Protein AF-A0A3B0P999-F1 (afdb_monomer_lite)

pLDDT: mean 71.06, std 20.11, range [30.75, 95.38]

Radius of gyration: 21.72 Å; chains: 1; bounding box: 50×43×56 Å

Secondary structure (DSSP, 8-state):
-HHHHHHH-TT----EEEEEEEE-SS--HHHHHHHHHHHHHHHHS-TTEEEEEEEE-SHHHHIIIIIIS--SS--------HHHHHHHHHHHHH-GGGTHHHHHHHHHHTHHHHTTTSHHHHHHHHHHHHTT--TT-HHHHHHHHHS-HHHHHHHHHHHHHHH-SS--------BTTB---------PPP---

Sequence (193 aa):
MIDKFYANNQQIEQEFFLNLPILINLENQFTDEKISLVKKILNSIHQKFRVEITQINDYEKYIEFFSANKSIYKDTNFFLFEGVTSEYLFKQITNKDLNLEKLITFLAKNSDTYHNVYTELINLNKFISTNNFRFSNKEIRNYLKNLKTENQLNMINEINNLISYSINFKNQINIDNFAKVVFQKHLIKPIGW

Foldseek 3Di:
DVVVVCVVVVVCPAQAEDEAEDEDQDDDPVVVVVQVVVQVVQCVPDVSYHYHYHYDDDDVVCCVAPPPDPHPPDDDDDDDDLVCLLVVLLCLLPDPVQVNVVVLVVCLVVVVVCCVQQVLSNVLVVVCVVVVHDSNDPVSSVVSSPDDPVSSVSNVVSSCLARDPDDDLPPFPDDPPDTDRDDDDDRDDDDDD

Structure (mmCIF, N/CA/C/O backbone):
data_AF-A0A3B0P999-F1
#
_entry.id   AF-A0A3B0P999-F1
#
loop_
_atom_site.group_PDB
_atom_site.id
_atom_site.type_symbol
_atom_site.label_atom_id
_atom_site.label_alt_id
_atom_site.label_comp_id
_atom_site.label_asym_id
_atom_site.label_entity_id
_atom_site.label_seq_id
_atom_site.pdbx_PDB_ins_code
_atom_site.Cartn_x
_atom_site.Cartn_y
_atom_site.Cartn_z
_atom_site.occupancy
_atom_site.B_iso_or_equiv
_atom_site.auth_seq_id
_atom_site.auth_comp_id
_atom_site.auth_asym_id
_atom_site.auth_atom_id
_atom_site.pdbx_PDB_model_num
ATOM 1 N N . MET A 1 1 ? -11.656 -8.399 32.290 1.00 66.38 1 MET A N 1
ATOM 2 C CA . MET A 1 1 ? -13.043 -8.317 31.782 1.00 66.38 1 MET A CA 1
ATOM 3 C C . MET A 1 1 ? -13.545 -6.907 32.001 1.00 66.38 1 MET A C 1
ATOM 5 O O . MET A 1 1 ? -13.278 -6.357 33.064 1.00 66.38 1 MET A O 1
ATOM 9 N N . ILE A 1 2 ? -14.224 -6.347 31.003 1.00 67.62 2 ILE A N 1
ATOM 10 C CA . ILE A 1 2 ? -14.784 -4.988 31.013 1.00 67.62 2 ILE A CA 1
ATOM 11 C C . ILE A 1 2 ? -15.684 -4.752 32.240 1.00 67.62 2 ILE A C 1
ATOM 13 O O . ILE A 1 2 ? -15.555 -3.723 32.896 1.00 67.62 2 ILE A O 1
ATOM 17 N N . ASP A 1 3 ? -16.471 -5.751 32.644 1.00 74.56 3 ASP A N 1
ATOM 18 C CA . ASP A 1 3 ? -17.348 -5.644 33.819 1.00 74.56 3 ASP A CA 1
ATOM 19 C C . ASP A 1 3 ? -16.564 -5.422 35.115 1.00 74.56 3 ASP A C 1
ATOM 21 O O . ASP A 1 3 ? -16.955 -4.615 35.949 1.00 74.56 3 ASP A O 1
ATOM 25 N N . LYS A 1 4 ? -15.400 -6.073 35.265 1.00 76.94 4 LYS A N 1
ATOM 26 C CA . LYS A 1 4 ? -14.511 -5.863 36.421 1.00 76.94 4 LYS A CA 1
ATOM 27 C C . LYS A 1 4 ? -13.901 -4.461 36.424 1.00 76.94 4 LYS A C 1
ATOM 29 O O . LYS A 1 4 ? -13.700 -3.892 37.490 1.00 76.94 4 LYS A O 1
ATOM 34 N N . PHE A 1 5 ? -13.605 -3.906 35.248 1.00 76.62 5 PHE A N 1
ATOM 35 C CA . PHE A 1 5 ? -13.101 -2.538 35.135 1.00 76.62 5 PHE A CA 1
ATOM 36 C C . PHE A 1 5 ? -14.158 -1.528 35.598 1.00 76.62 5 PHE A C 1
ATOM 38 O O . PHE A 1 5 ? -13.853 -0.695 36.445 1.00 76.62 5 PHE A O 1
ATOM 45 N N . TYR A 1 6 ? -15.404 -1.644 35.127 1.00 71.81 6 TYR A N 1
ATOM 46 C CA . TYR A 1 6 ? -16.487 -0.754 35.561 1.00 71.81 6 TYR A CA 1
ATOM 47 C C . TYR A 1 6 ? -16.924 -0.998 37.009 1.00 71.81 6 TYR A C 1
ATOM 49 O O . TYR A 1 6 ? -17.222 -0.040 37.716 1.00 71.81 6 TYR A O 1
ATOM 57 N N . ALA A 1 7 ? -16.910 -2.246 37.484 1.00 74.94 7 ALA A N 1
ATOM 58 C CA . ALA A 1 7 ? -17.206 -2.568 38.880 1.00 74.94 7 ALA A CA 1
ATOM 59 C C . ALA A 1 7 ? -16.201 -1.927 39.851 1.00 74.94 7 ALA A C 1
ATOM 61 O O . ALA A 1 7 ? -16.593 -1.494 40.931 1.00 74.94 7 ALA A O 1
ATOM 62 N N . ASN A 1 8 ? -14.930 -1.819 39.450 1.00 76.81 8 ASN A N 1
ATOM 63 C CA . ASN A 1 8 ? -13.876 -1.180 40.243 1.00 76.81 8 ASN A CA 1
ATOM 64 C C . ASN A 1 8 ? -13.829 0.350 40.084 1.00 76.81 8 ASN A C 1
ATOM 66 O O . ASN A 1 8 ? -13.146 1.016 40.855 1.00 76.81 8 ASN A O 1
ATOM 70 N N . ASN A 1 9 ? -14.537 0.910 39.099 1.00 73.31 9 ASN A N 1
ATOM 71 C CA . ASN A 1 9 ? -14.540 2.339 38.780 1.00 73.31 9 ASN A CA 1
ATOM 72 C C . ASN A 1 9 ? -15.980 2.870 38.699 1.00 73.31 9 ASN A C 1
ATOM 74 O O . ASN A 1 9 ? -16.391 3.439 37.689 1.00 73.31 9 ASN A O 1
ATOM 78 N N . GLN A 1 10 ? -16.753 2.681 39.774 1.00 64.56 10 GLN A N 1
ATOM 79 C CA . GLN A 1 10 ? -18.185 3.019 39.836 1.00 64.56 10 GLN A CA 1
ATOM 80 C C . GLN A 1 10 ? -18.498 4.505 39.578 1.00 64.56 10 GLN A C 1
ATOM 82 O O . GLN A 1 10 ? -19.621 4.828 39.212 1.00 64.56 10 GLN A O 1
ATOM 87 N N . GLN A 1 11 ? -17.513 5.398 39.724 1.00 64.12 11 GLN A N 1
ATOM 88 C CA . GLN A 1 11 ? -17.643 6.831 39.432 1.00 64.12 11 GLN A CA 1
ATOM 89 C C . GLN A 1 11 ? -17.591 7.161 37.928 1.00 64.12 11 GLN A C 1
ATOM 91 O O . GLN A 1 11 ? -17.915 8.278 37.532 1.00 64.12 11 GLN A O 1
ATOM 96 N N . ILE A 1 12 ? -17.190 6.212 37.074 1.00 63.72 12 ILE A N 1
ATOM 97 C CA . ILE A 1 12 ? -17.183 6.389 35.619 1.00 63.72 12 ILE A CA 1
ATOM 98 C C . ILE A 1 12 ? -18.572 6.013 35.087 1.00 63.72 12 ILE A C 1
ATOM 100 O O . ILE A 1 12 ? -18.851 4.875 34.694 1.00 63.72 12 ILE A O 1
ATOM 104 N N . GLU 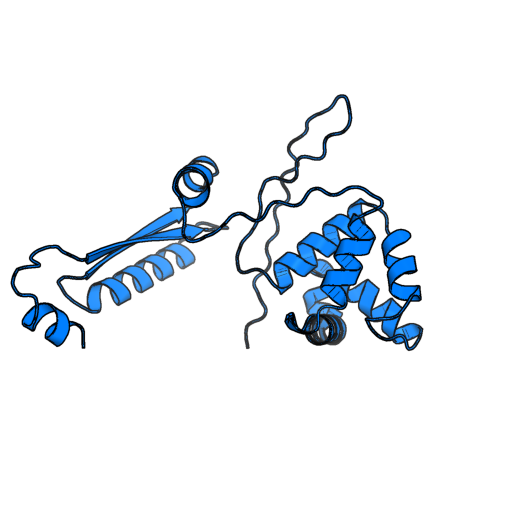A 1 13 ? -19.470 6.998 35.095 1.00 59.44 13 GLU A N 1
ATOM 105 C CA . GLU A 1 13 ? -20.763 6.924 34.401 1.00 59.44 13 GLU A CA 1
ATOM 106 C C . GLU A 1 13 ? -20.618 7.066 32.882 1.00 59.44 13 GLU A C 1
ATOM 108 O O . GLU A 1 13 ? -21.518 6.679 32.142 1.00 59.44 13 GLU A O 1
ATOM 113 N N . GLN A 1 14 ? -19.480 7.587 32.414 1.00 61.41 14 GLN A N 1
ATOM 114 C CA . GLN A 1 14 ? -19.255 7.885 31.006 1.00 61.41 14 GLN A CA 1
ATOM 115 C C . GLN A 1 14 ? -19.260 6.617 30.148 1.00 61.41 14 GLN A C 1
ATOM 117 O O . GLN A 1 14 ? -18.500 5.671 30.373 1.00 61.41 14 GLN A O 1
ATOM 122 N N . GLU A 1 15 ? -20.118 6.635 29.133 1.00 68.62 15 GLU A N 1
ATOM 123 C CA . GLU A 1 15 ? -20.082 5.689 28.029 1.00 68.62 15 GLU A CA 1
ATOM 124 C C . GLU A 1 15 ? -18.755 5.844 27.282 1.00 68.62 15 GLU A C 1
ATOM 126 O O . GLU A 1 15 ? -18.346 6.952 26.922 1.00 68.62 15 GLU A O 1
ATOM 131 N N . PHE A 1 16 ? -18.071 4.728 27.030 1.00 73.81 16 PHE A N 1
ATOM 132 C CA . PHE A 1 16 ? -16.893 4.743 26.176 1.00 73.81 16 PHE A CA 1
ATOM 133 C C . PHE A 1 16 ? -17.352 4.882 24.731 1.00 73.81 16 PHE A C 1
ATOM 135 O O . PHE A 1 16 ? -17.835 3.922 24.126 1.00 73.81 16 PHE A O 1
ATOM 142 N N . PHE A 1 17 ? -17.196 6.092 24.201 1.00 80.38 17 PHE A N 1
ATOM 143 C CA . PHE A 1 17 ? -17.474 6.408 22.813 1.00 80.38 17 PHE A CA 1
ATOM 144 C C . PHE A 1 17 ? -16.216 6.258 21.959 1.00 80.38 17 PHE A C 1
ATOM 146 O O . PHE A 1 17 ? -15.185 6.877 22.228 1.00 80.38 17 PHE A O 1
ATOM 153 N N . LEU A 1 18 ? -16.324 5.462 20.902 1.00 80.69 18 LEU A N 1
ATOM 154 C CA . LEU A 1 18 ? -15.289 5.305 19.893 1.00 80.69 18 LEU A CA 1
ATOM 155 C C . LEU A 1 18 ? -15.895 5.568 18.519 1.00 80.69 18 LEU A C 1
ATOM 157 O O . LEU A 1 18 ? -16.808 4.860 18.098 1.00 80.69 18 LEU A O 1
ATOM 161 N N . ASN A 1 19 ? -15.357 6.553 17.805 1.00 80.50 19 ASN A N 1
ATOM 162 C CA . ASN A 1 19 ? -15.647 6.723 16.389 1.00 80.50 19 ASN A CA 1
ATOM 163 C C . ASN A 1 19 ? -14.504 6.134 15.558 1.00 80.50 19 ASN A C 1
ATOM 165 O O . ASN A 1 19 ? -13.361 6.574 15.676 1.00 80.50 19 ASN A O 1
ATOM 169 N N . LEU A 1 20 ? -14.817 5.134 14.739 1.00 80.06 20 LEU A N 1
ATOM 170 C CA . LEU A 1 20 ? -13.874 4.470 13.849 1.00 80.06 20 LEU A CA 1
ATOM 171 C C . LEU A 1 20 ? -14.032 5.024 12.427 1.00 80.06 20 LEU A C 1
ATOM 173 O O . LEU A 1 20 ? -15.003 4.674 11.752 1.00 80.06 20 LEU A O 1
ATOM 177 N N . PRO A 1 21 ? -13.098 5.857 11.937 1.00 78.75 21 PRO A N 1
ATOM 178 C CA . PRO A 1 21 ? -13.093 6.240 10.535 1.00 78.75 21 PRO A CA 1
ATOM 179 C C . PRO A 1 21 ? -12.667 5.042 9.679 1.00 78.75 21 PRO A C 1
ATOM 181 O O . PRO A 1 21 ? -11.587 4.480 9.870 1.00 78.75 21 PRO A O 1
ATOM 184 N N . ILE A 1 22 ? -13.506 4.649 8.722 1.00 76.69 22 ILE A N 1
ATOM 185 C CA . ILE A 1 22 ? -13.193 3.616 7.731 1.00 76.69 22 ILE A CA 1
ATOM 186 C C . ILE A 1 22 ? -13.192 4.260 6.354 1.00 76.69 22 ILE A C 1
ATOM 188 O O . ILE A 1 22 ? -14.209 4.779 5.898 1.00 76.69 22 ILE A O 1
ATOM 192 N N . LEU A 1 23 ? -12.047 4.193 5.678 1.00 73.31 23 LEU A N 1
ATOM 193 C CA . LEU A 1 23 ? -11.937 4.593 4.282 1.00 73.31 23 LEU A CA 1
ATOM 194 C C . LEU A 1 23 ? -12.671 3.582 3.398 1.00 73.31 23 LEU A C 1
ATOM 196 O O . LEU A 1 23 ? -12.376 2.385 3.438 1.00 73.31 23 LEU A O 1
ATOM 200 N N . ILE A 1 24 ? -13.611 4.065 2.589 1.00 68.62 24 ILE A N 1
ATOM 201 C CA . ILE A 1 24 ? -14.381 3.229 1.670 1.00 68.62 24 ILE A CA 1
ATOM 202 C C . ILE A 1 24 ? -14.101 3.664 0.244 1.00 68.62 24 ILE A C 1
ATOM 204 O O . ILE A 1 24 ? -14.410 4.776 -0.166 1.00 68.62 24 ILE A O 1
ATOM 208 N N . ASN A 1 25 ? -13.544 2.737 -0.531 1.00 53.44 25 ASN A N 1
ATOM 209 C CA . ASN A 1 25 ? -13.154 2.996 -1.915 1.00 53.44 25 ASN A CA 1
ATOM 210 C C . ASN A 1 25 ? -14.329 2.882 -2.902 1.00 53.44 25 ASN A C 1
ATOM 212 O O . ASN A 1 25 ? -14.284 3.467 -3.982 1.00 53.44 25 ASN A O 1
ATOM 216 N N . LEU A 1 26 ? -15.349 2.089 -2.557 1.00 63.78 26 LEU A N 1
ATOM 217 C CA . LEU A 1 26 ? -16.557 1.844 -3.346 1.00 63.78 26 LEU A CA 1
ATOM 218 C C . LEU A 1 26 ? -17.722 1.622 -2.383 1.00 63.78 26 LEU A C 1
ATOM 220 O O . LEU A 1 26 ? -17.859 0.541 -1.800 1.00 63.78 26 LEU A O 1
ATOM 224 N N . GLU A 1 27 ? -18.538 2.655 -2.227 1.00 69.88 27 GLU A N 1
ATOM 225 C CA . GLU A 1 27 ? -19.801 2.567 -1.507 1.00 69.88 27 GLU A CA 1
ATOM 226 C C . GLU A 1 27 ? -20.755 1.697 -2.327 1.00 69.88 27 GLU A C 1
ATOM 228 O O . GLU A 1 27 ? -21.011 1.940 -3.508 1.00 69.88 27 GLU A O 1
ATOM 233 N N . ASN A 1 28 ? -21.177 0.591 -1.730 1.00 81.06 28 ASN A N 1
ATOM 234 C CA . ASN A 1 28 ? -22.156 -0.311 -2.303 1.00 81.06 28 ASN A CA 1
ATOM 235 C C . ASN A 1 28 ? -22.855 -1.044 -1.163 1.00 81.06 28 ASN A C 1
ATOM 237 O O . ASN A 1 28 ? -22.283 -1.228 -0.086 1.00 81.06 28 ASN A O 1
ATOM 241 N N . GLN A 1 29 ? -24.055 -1.539 -1.456 1.00 82.94 29 GLN A N 1
ATOM 242 C CA . GLN A 1 29 ? -24.928 -2.165 -0.469 1.00 82.94 29 GLN A CA 1
ATOM 243 C C . GLN A 1 29 ? -24.235 -3.278 0.335 1.00 82.94 29 GLN A C 1
ATOM 245 O O . GLN A 1 29 ? -24.423 -3.382 1.543 1.00 82.94 29 GLN A O 1
ATOM 250 N N . PHE A 1 30 ? -23.377 -4.081 -0.298 1.00 82.19 30 PHE A N 1
ATOM 251 C CA . PHE A 1 30 ? -22.663 -5.157 0.388 1.00 82.19 30 PHE A CA 1
ATOM 252 C C . PHE A 1 30 ? -21.608 -4.636 1.378 1.00 82.19 30 PHE A C 1
ATOM 254 O O . PHE A 1 30 ? -21.418 -5.206 2.456 1.00 82.19 30 PHE A O 1
ATOM 261 N N . THR A 1 31 ? -20.910 -3.552 1.034 1.00 78.25 31 THR A N 1
ATOM 262 C CA . THR A 1 31 ? -19.993 -2.863 1.951 1.00 78.25 31 THR A CA 1
ATOM 263 C C . THR A 1 31 ? -20.760 -2.264 3.134 1.00 78.25 31 THR A C 1
ATOM 265 O O . THR A 1 31 ? -20.332 -2.429 4.278 1.00 78.25 31 THR A O 1
ATOM 268 N N . ASP A 1 32 ? -21.919 -1.652 2.886 1.00 85.00 32 ASP A N 1
ATOM 269 C CA . ASP A 1 32 ? -22.746 -1.023 3.924 1.00 85.00 32 ASP A CA 1
ATOM 270 C C . ASP A 1 32 ? -23.353 -2.041 4.892 1.00 85.00 32 ASP A C 1
ATOM 272 O O . ASP A 1 32 ? -23.365 -1.830 6.110 1.00 85.00 32 ASP A O 1
ATOM 276 N N . GLU A 1 33 ? -23.790 -3.189 4.372 1.00 88.25 33 GLU A N 1
ATOM 277 C CA . GLU A 1 33 ? -24.274 -4.315 5.170 1.00 88.25 33 GLU A CA 1
ATOM 278 C C . GLU A 1 33 ? -23.173 -4.854 6.088 1.00 88.25 33 GLU A C 1
ATOM 280 O O . GLU A 1 33 ? -23.411 -5.100 7.275 1.00 88.25 33 GLU A O 1
ATOM 285 N N . LYS A 1 34 ? -21.939 -4.970 5.581 1.00 86.31 34 LYS A N 1
ATOM 286 C CA . LYS A 1 34 ? -20.786 -5.394 6.386 1.00 86.31 34 LYS A CA 1
ATOM 287 C C . LYS A 1 34 ? -20.429 -4.388 7.464 1.00 86.31 34 LYS A C 1
ATOM 289 O O . LYS A 1 34 ? -20.206 -4.786 8.603 1.00 86.31 34 LYS A O 1
ATOM 294 N N . ILE A 1 35 ? -20.387 -3.102 7.133 1.00 88.06 35 ILE A N 1
ATOM 295 C CA . ILE A 1 35 ? -20.099 -2.047 8.108 1.00 88.06 35 ILE A CA 1
ATOM 296 C C . ILE A 1 35 ? -21.177 -2.014 9.188 1.00 88.06 35 ILE A C 1
ATOM 298 O O . ILE A 1 35 ? -20.860 -1.960 10.375 1.00 88.06 35 ILE A O 1
ATOM 302 N N . SER A 1 36 ? -22.444 -2.145 8.797 1.00 90.56 36 SER A N 1
ATOM 303 C CA . SER A 1 36 ? -23.563 -2.263 9.732 1.00 90.56 36 SER A CA 1
ATOM 304 C C . SER A 1 36 ? -23.430 -3.482 10.639 1.00 90.56 36 SER A C 1
ATOM 306 O O . SER A 1 36 ? -23.673 -3.381 11.841 1.00 90.56 36 SER A O 1
ATOM 308 N N . LEU A 1 37 ? -23.019 -4.630 10.095 1.00 91.69 37 LEU A N 1
ATOM 309 C CA . LEU A 1 37 ? -22.788 -5.840 10.877 1.00 91.69 37 LEU A CA 1
ATOM 310 C C . LEU A 1 37 ? -21.639 -5.657 11.875 1.00 91.69 37 LEU A C 1
ATOM 312 O O . LEU A 1 37 ? -21.803 -5.979 13.048 1.00 91.69 37 LEU A O 1
ATOM 316 N N . VAL A 1 38 ? -20.508 -5.093 11.444 1.00 87.94 38 VAL A N 1
ATOM 317 C CA . VAL A 1 38 ? -19.367 -4.792 12.322 1.00 87.94 38 VAL A CA 1
ATOM 318 C C . VAL A 1 38 ? -19.786 -3.824 13.426 1.00 87.94 38 VAL A C 1
ATOM 320 O O . VAL A 1 38 ? -19.528 -4.094 14.598 1.00 87.94 38 VAL A O 1
ATOM 323 N N . LYS A 1 39 ? -20.505 -2.746 13.087 1.00 91.06 39 LYS A N 1
ATOM 324 C CA . LYS A 1 39 ? -21.046 -1.799 14.068 1.00 91.06 39 LYS A CA 1
ATOM 325 C C . LYS A 1 39 ? -21.944 -2.508 15.085 1.00 91.06 39 LYS A C 1
ATOM 327 O O . LYS A 1 39 ? -21.794 -2.277 16.283 1.00 91.06 39 LYS A O 1
ATOM 332 N N . LYS A 1 40 ? -22.848 -3.389 14.641 1.00 91.62 40 LYS A N 1
ATOM 333 C CA . LYS A 1 40 ? -23.720 -4.174 15.535 1.00 91.62 40 LYS A CA 1
ATOM 334 C C . LYS A 1 40 ? -22.920 -5.088 16.459 1.00 91.62 40 LYS A C 1
ATOM 336 O O . LYS A 1 40 ? -23.179 -5.094 17.657 1.00 91.62 40 LYS A O 1
ATOM 341 N N . ILE A 1 41 ? -21.939 -5.815 15.925 1.00 89.44 41 ILE A N 1
ATOM 342 C CA . ILE A 1 41 ? -21.081 -6.708 16.714 1.00 89.44 41 ILE A CA 1
ATOM 343 C C . ILE A 1 41 ? -20.338 -5.908 17.787 1.00 89.44 41 ILE A C 1
ATOM 345 O O . ILE A 1 41 ? -20.403 -6.264 18.960 1.00 89.44 41 ILE A O 1
ATOM 349 N N . LEU A 1 42 ? -19.695 -4.798 17.419 1.00 85.00 42 LEU A N 1
ATOM 350 C CA . LEU A 1 42 ? -18.926 -3.982 18.361 1.00 85.00 42 LEU A CA 1
ATOM 351 C C . LEU A 1 42 ? -19.801 -3.377 19.466 1.00 85.00 42 LEU A C 1
ATOM 353 O O . LEU A 1 42 ? -19.425 -3.436 20.634 1.00 85.00 42 LEU A O 1
ATOM 357 N N . ASN A 1 43 ? -20.990 -2.873 19.127 1.00 86.56 43 ASN A N 1
ATOM 358 C CA . ASN A 1 43 ? -21.934 -2.351 20.122 1.00 86.56 43 ASN A CA 1
ATOM 359 C C . ASN A 1 43 ? -22.580 -3.458 20.978 1.00 86.56 43 ASN A C 1
ATOM 361 O O . ASN A 1 43 ? -23.069 -3.180 22.067 1.00 86.56 43 ASN A O 1
ATOM 365 N N . SER A 1 44 ? -22.571 -4.718 20.528 1.00 88.38 44 SER A N 1
ATOM 366 C CA . SER A 1 44 ? -23.079 -5.846 21.324 1.00 88.38 44 SER A CA 1
ATOM 367 C C . SER A 1 44 ? -22.113 -6.318 22.416 1.00 88.38 44 SER A C 1
ATOM 369 O O . SER A 1 44 ? -22.523 -7.065 23.301 1.00 88.38 44 SER A O 1
ATOM 371 N N . ILE A 1 45 ? -20.846 -5.880 22.380 1.00 86.12 45 ILE A N 1
ATOM 372 C CA . ILE A 1 45 ? -19.814 -6.305 23.340 1.00 86.12 45 ILE A CA 1
ATOM 373 C C . ILE A 1 45 ? -20.185 -5.899 24.771 1.00 86.12 45 ILE A C 1
ATOM 375 O O . ILE A 1 45 ? -19.980 -6.683 25.695 1.00 86.12 45 ILE A O 1
ATOM 379 N N . HIS A 1 46 ? -20.692 -4.678 24.973 1.00 83.44 46 HIS A N 1
ATOM 380 C CA . HIS A 1 46 ? -21.071 -4.184 26.295 1.00 83.44 46 HIS A CA 1
ATOM 381 C C . HIS A 1 46 ? -21.968 -2.941 26.194 1.00 83.44 46 HIS A C 1
ATOM 383 O O . HIS A 1 46 ? -21.692 -2.047 25.404 1.00 83.44 46 HIS A O 1
ATOM 389 N N . GLN A 1 47 ? -22.978 -2.819 27.064 1.00 82.50 47 GLN A N 1
ATOM 390 C CA . GLN A 1 47 ? -23.965 -1.722 27.032 1.00 82.50 47 GLN A CA 1
ATOM 391 C C . GLN A 1 47 ? -23.373 -0.309 27.186 1.00 82.50 47 GLN A C 1
ATOM 393 O O . GLN A 1 47 ? -23.918 0.649 26.658 1.00 82.50 47 GLN A O 1
ATOM 398 N N . LYS A 1 48 ? -22.250 -0.175 27.904 1.00 78.31 48 LYS A N 1
ATOM 399 C CA . LYS A 1 48 ? -21.537 1.107 28.085 1.00 78.31 48 LYS A CA 1
ATOM 400 C C . LYS A 1 48 ? -20.522 1.411 26.976 1.00 78.31 48 LYS A C 1
ATOM 402 O O . LYS A 1 48 ? -19.758 2.364 27.103 1.00 78.31 48 LYS A O 1
ATOM 407 N N . PHE A 1 49 ? -20.428 0.564 25.952 1.00 80.62 49 PHE A N 1
ATOM 408 C CA . PHE A 1 49 ? -19.508 0.752 24.837 1.00 80.62 49 PHE A CA 1
ATOM 409 C C . PHE A 1 49 ? -20.294 1.151 23.597 1.00 80.62 49 PHE A C 1
ATOM 411 O O . PHE A 1 49 ? -21.090 0.370 23.080 1.00 80.62 49 PHE A O 1
ATOM 418 N N . ARG A 1 50 ? -20.059 2.374 23.126 1.00 86.06 50 ARG A N 1
ATOM 419 C CA . ARG A 1 50 ? -20.712 2.916 21.944 1.00 86.06 50 ARG A CA 1
ATOM 420 C C . ARG A 1 50 ? -19.689 3.089 20.838 1.00 86.06 50 ARG A C 1
ATOM 422 O O . ARG A 1 50 ? -18.793 3.925 20.932 1.00 86.06 50 ARG A O 1
ATOM 429 N N . VAL A 1 51 ? -19.861 2.323 19.770 1.00 85.25 51 VAL A N 1
ATOM 430 C CA . VAL A 1 51 ? -19.033 2.418 18.571 1.00 85.25 51 VAL A CA 1
ATOM 431 C C . VAL A 1 51 ? -19.832 3.001 17.423 1.00 85.25 51 VAL A C 1
ATOM 433 O O . VAL A 1 51 ? -20.850 2.449 16.996 1.00 85.25 51 VAL A O 1
ATOM 436 N N . GLU A 1 52 ? -19.323 4.098 16.887 1.00 88.38 52 GLU A N 1
ATOM 437 C CA . GLU A 1 52 ? -19.732 4.646 15.605 1.00 88.38 52 GLU A CA 1
ATOM 438 C C . GLU A 1 52 ? -18.676 4.323 14.552 1.00 88.38 52 GLU A C 1
ATOM 440 O O . GLU A 1 52 ? -17.491 4.181 14.855 1.00 88.38 52 GLU A O 1
ATOM 445 N N . ILE A 1 53 ? -19.126 4.152 13.312 1.00 86.38 53 ILE A N 1
ATOM 446 C CA . ILE A 1 53 ? -18.242 3.952 12.169 1.00 86.38 53 ILE A CA 1
ATOM 447 C C . ILE A 1 53 ? -18.544 5.065 11.180 1.00 86.38 53 ILE A C 1
ATOM 449 O O . ILE A 1 53 ? -19.615 5.075 10.569 1.00 86.38 53 ILE A O 1
ATOM 453 N N . THR A 1 54 ? -17.611 6.000 11.025 1.00 85.50 54 THR A N 1
ATOM 454 C CA . THR A 1 54 ? -17.708 7.035 9.998 1.00 85.50 54 THR A CA 1
ATOM 455 C C . THR A 1 54 ? -17.100 6.518 8.707 1.00 85.50 54 THR A C 1
ATOM 457 O O . THR A 1 54 ? -15.931 6.141 8.652 1.00 85.50 54 THR A O 1
ATOM 460 N N . GLN A 1 55 ? -17.902 6.530 7.649 1.00 83.88 55 GLN A N 1
ATOM 461 C CA . GLN A 1 55 ? -17.430 6.235 6.309 1.00 83.88 55 GLN A CA 1
ATOM 462 C C . GLN A 1 55 ? -16.707 7.455 5.732 1.00 83.88 55 GLN A C 1
ATOM 464 O O . GLN A 1 55 ? -17.289 8.536 5.611 1.00 83.88 55 GLN A O 1
ATOM 469 N N . ILE A 1 56 ? -15.443 7.273 5.368 1.00 79.31 56 ILE A N 1
ATOM 470 C CA . ILE A 1 56 ? -14.630 8.282 4.698 1.00 79.31 56 ILE A CA 1
ATOM 471 C C . ILE A 1 56 ? -14.658 7.946 3.208 1.00 79.31 56 ILE A C 1
ATOM 473 O O . ILE A 1 56 ? -13.945 7.055 2.748 1.00 79.31 56 ILE A O 1
ATOM 477 N N . ASN A 1 57 ? -15.555 8.604 2.481 1.00 76.62 57 ASN A N 1
ATOM 478 C CA . ASN A 1 57 ? -15.805 8.399 1.050 1.00 76.62 57 ASN A CA 1
ATOM 479 C C . ASN A 1 57 ? -15.511 9.655 0.210 1.00 76.62 57 ASN A C 1
ATOM 481 O O . ASN A 1 57 ? -15.627 9.622 -1.014 1.00 76.62 57 ASN A O 1
ATOM 485 N N . ASP A 1 58 ? -15.099 10.746 0.853 1.00 72.69 58 ASP A N 1
ATOM 486 C CA . ASP A 1 58 ? -14.772 12.009 0.208 1.00 72.69 58 ASP A CA 1
ATOM 487 C C . ASP A 1 58 ? -13.510 12.646 0.811 1.00 72.69 58 ASP A C 1
ATOM 489 O O . ASP A 1 58 ? -13.019 12.268 1.882 1.00 72.69 58 ASP A O 1
ATOM 493 N N . TYR A 1 59 ? -12.952 13.594 0.062 1.00 64.00 59 TYR A N 1
ATOM 494 C CA . TYR A 1 59 ? -11.697 14.258 0.400 1.00 64.00 59 TYR A CA 1
ATOM 495 C C . TYR A 1 59 ? -11.815 15.162 1.635 1.00 64.00 59 TYR A C 1
ATOM 497 O O . TYR A 1 59 ? -10.855 15.290 2.391 1.00 64.00 59 TYR A O 1
ATOM 505 N N . GLU A 1 60 ? -12.978 15.767 1.871 1.00 70.81 60 GLU A N 1
ATOM 506 C CA . GLU A 1 60 ? -13.181 16.674 3.003 1.00 70.81 60 GLU A CA 1
ATOM 507 C C . GLU A 1 60 ? -13.161 15.896 4.321 1.00 70.81 60 GLU A C 1
ATOM 509 O O . GLU A 1 60 ? -12.383 16.227 5.220 1.00 70.81 60 GLU A O 1
ATOM 514 N N . LYS A 1 61 ? -13.894 14.779 4.390 1.00 71.56 61 LYS A N 1
ATOM 515 C CA . LYS A 1 61 ? -13.852 13.848 5.525 1.00 71.56 61 LYS A CA 1
ATOM 516 C C . LYS A 1 61 ? -12.466 13.256 5.727 1.00 71.56 61 LYS A C 1
ATOM 518 O O . LYS A 1 61 ? -12.044 13.045 6.861 1.00 71.56 61 LYS A O 1
ATOM 523 N N . TYR A 1 62 ? -11.728 12.988 4.650 1.00 72.62 62 TYR A N 1
ATOM 524 C CA . TYR A 1 62 ? -10.351 12.516 4.777 1.00 72.62 62 TYR A CA 1
ATOM 525 C C . TYR A 1 62 ? -9.485 13.537 5.527 1.00 72.62 62 TYR A C 1
ATOM 527 O O . TYR A 1 62 ? -8.800 13.187 6.489 1.00 72.62 62 TYR A O 1
ATOM 535 N N . ILE A 1 63 ? -9.545 14.810 5.133 1.00 71.38 63 ILE A N 1
ATOM 536 C CA . ILE A 1 63 ? -8.786 15.877 5.794 1.00 71.38 63 ILE A CA 1
ATOM 537 C C . ILE A 1 63 ? -9.226 16.047 7.252 1.00 71.38 63 ILE A C 1
ATOM 539 O O . ILE A 1 63 ? -8.372 16.155 8.135 1.00 71.38 63 ILE A O 1
ATOM 543 N N . GLU A 1 64 ? -10.532 16.026 7.515 1.00 72.19 64 GLU A N 1
ATOM 544 C CA . GLU A 1 64 ? -11.094 16.155 8.862 1.00 72.19 64 GLU A CA 1
ATOM 545 C C . GLU A 1 64 ? -10.588 15.054 9.809 1.00 72.19 64 GLU A C 1
ATOM 547 O O . GLU A 1 64 ? -10.121 15.341 10.914 1.00 72.19 64 GLU A O 1
ATOM 552 N N . PHE A 1 65 ? -10.630 13.796 9.364 1.00 69.50 65 PHE A N 1
ATOM 553 C CA . PHE A 1 65 ? -10.332 12.641 10.212 1.00 69.50 65 PHE A CA 1
ATOM 554 C C . PHE A 1 65 ? -8.847 12.268 10.276 1.00 69.50 65 PHE A C 1
ATOM 556 O O . PHE A 1 65 ? -8.411 11.691 11.277 1.00 69.50 65 PHE A O 1
ATOM 563 N N . PHE A 1 66 ? -8.062 12.583 9.243 1.00 67.31 66 PHE A N 1
ATOM 564 C CA . PHE A 1 66 ? -6.666 12.145 9.152 1.00 67.31 66 PHE A CA 1
ATOM 565 C C . PHE A 1 66 ? -5.640 13.285 9.202 1.00 67.31 66 PHE A C 1
ATOM 567 O O . PHE A 1 66 ? -4.533 13.048 9.676 1.00 67.31 66 PHE A O 1
ATOM 574 N N . SER A 1 67 ? -5.986 14.520 8.810 1.00 62.78 67 SER A N 1
ATOM 575 C CA . SER A 1 67 ? -5.031 15.645 8.789 1.00 62.78 67 SER A CA 1
ATOM 576 C C . SER A 1 67 ? -5.254 16.706 9.876 1.00 62.78 67 SER A C 1
ATOM 578 O O . SER A 1 67 ? -4.279 17.293 10.344 1.00 62.78 67 SER A O 1
ATOM 580 N N . ALA A 1 68 ? -6.501 16.995 10.271 1.00 58.09 68 ALA A N 1
ATOM 581 C CA . ALA A 1 68 ? -6.812 18.147 11.132 1.00 58.09 68 ALA A CA 1
ATOM 582 C C . ALA A 1 68 ? -6.664 17.873 12.641 1.00 58.09 68 ALA A C 1
ATOM 584 O O . ALA A 1 68 ? -6.274 18.758 13.402 1.00 58.09 68 ALA A O 1
ATOM 585 N N . ASN A 1 69 ? -6.921 16.644 13.082 1.00 48.53 69 ASN A N 1
ATOM 586 C CA . ASN A 1 69 ? -6.698 16.212 14.458 1.00 48.53 69 ASN A CA 1
ATOM 587 C C . ASN A 1 69 ? -5.541 15.224 14.476 1.00 48.53 69 ASN A C 1
ATOM 589 O O . ASN A 1 69 ? -5.407 14.462 13.528 1.00 48.53 69 ASN A O 1
ATOM 593 N N . LYS A 1 70 ? -4.709 15.242 15.529 1.00 48.66 70 LYS A N 1
ATOM 594 C CA . LYS A 1 70 ? -3.580 14.317 15.770 1.00 48.66 70 LYS A CA 1
ATOM 595 C C . LYS A 1 70 ? -4.061 12.863 15.809 1.00 48.66 70 LYS A C 1
ATOM 597 O O . LYS A 1 70 ? -4.150 12.242 16.865 1.00 48.66 70 LYS A O 1
ATOM 602 N N . SER A 1 71 ? -4.413 12.359 14.645 1.00 51.25 71 SER A N 1
ATOM 603 C CA . SER A 1 71 ? -4.887 11.028 14.399 1.00 51.25 71 SER A CA 1
ATOM 604 C C . SER A 1 71 ? -3.811 10.062 14.871 1.00 51.25 71 SER A C 1
ATOM 606 O O . SER A 1 71 ? -2.615 10.303 14.680 1.00 51.25 71 SER A O 1
ATOM 608 N N . ILE A 1 72 ? -4.213 8.958 15.501 1.00 50.88 72 ILE A N 1
ATOM 609 C CA . ILE A 1 72 ? -3.283 7.852 15.777 1.00 50.88 72 ILE A CA 1
ATOM 610 C C . ILE A 1 72 ? -2.694 7.285 14.471 1.00 50.88 72 ILE A C 1
ATOM 612 O O . ILE A 1 72 ? -1.664 6.614 14.493 1.00 50.88 72 ILE A O 1
ATOM 616 N N . TYR A 1 73 ? -3.320 7.599 13.333 1.00 49.59 73 TYR A N 1
ATOM 617 C CA . TYR A 1 73 ? -2.842 7.332 11.989 1.00 49.59 73 TYR A CA 1
ATOM 618 C C . TYR A 1 73 ? -1.907 8.480 11.557 1.00 49.59 73 TYR A C 1
ATOM 620 O O . TYR A 1 73 ? -2.353 9.526 11.098 1.00 49.59 73 TYR A O 1
ATOM 628 N N . LYS A 1 74 ? -0.593 8.321 11.774 1.00 45.25 74 LYS A N 1
ATOM 629 C CA . LYS A 1 74 ? 0.423 9.313 11.375 1.00 45.25 74 LYS A CA 1
ATOM 630 C C . LYS A 1 74 ? 0.605 9.352 9.854 1.00 45.25 74 LYS A C 1
ATOM 632 O O . LYS A 1 74 ? 1.000 8.347 9.265 1.00 45.25 74 LYS A O 1
ATOM 637 N N . ASP A 1 75 ? 0.472 10.538 9.266 1.00 44.59 75 ASP A N 1
ATOM 638 C CA . ASP A 1 75 ? 0.953 10.818 7.911 1.00 44.59 75 ASP A CA 1
ATOM 639 C C . ASP A 1 75 ? 2.490 10.734 7.860 1.00 44.59 75 ASP A C 1
ATOM 641 O O . ASP A 1 75 ? 3.198 11.356 8.659 1.00 44.59 75 ASP A O 1
ATOM 645 N N . THR A 1 76 ? 3.023 9.967 6.906 1.00 39.91 76 THR A N 1
ATOM 646 C CA . THR A 1 76 ? 4.457 9.944 6.579 1.00 39.91 76 THR A CA 1
ATOM 647 C C . THR A 1 76 ? 4.672 10.623 5.232 1.00 39.91 76 THR A C 1
ATOM 649 O O . THR A 1 76 ? 4.316 10.090 4.185 1.00 39.91 76 THR A O 1
ATOM 652 N N . ASN A 1 77 ? 5.268 11.815 5.260 1.00 35.81 77 ASN A N 1
ATOM 653 C CA . ASN A 1 77 ? 5.670 12.535 4.055 1.00 35.81 77 ASN A CA 1
ATOM 654 C C . ASN A 1 77 ? 7.106 12.156 3.678 1.00 35.81 77 ASN A C 1
ATOM 656 O O . ASN A 1 77 ? 7.976 12.078 4.548 1.00 35.81 77 ASN A O 1
ATOM 660 N N . PHE A 1 78 ? 7.379 11.997 2.385 1.00 36.09 78 PHE A N 1
ATOM 661 C CA . PHE A 1 78 ? 8.739 11.971 1.852 1.00 36.09 78 PHE A CA 1
ATOM 662 C C . PHE A 1 78 ? 8.819 12.849 0.601 1.00 36.09 78 PHE A C 1
ATOM 664 O O . PHE A 1 78 ? 7.875 12.932 -0.179 1.00 36.09 78 PHE A O 1
ATOM 671 N N . PHE A 1 79 ? 9.954 13.521 0.428 1.00 35.91 79 PHE A N 1
ATOM 672 C CA . PHE A 1 79 ? 10.261 14.309 -0.761 1.00 35.91 79 PHE A CA 1
ATOM 673 C C . PHE A 1 79 ? 11.149 13.474 -1.683 1.00 35.91 79 PHE A C 1
ATOM 675 O O . PHE A 1 79 ? 12.167 12.935 -1.239 1.00 35.91 79 PHE A O 1
ATOM 682 N N . LEU A 1 80 ? 10.770 13.358 -2.956 1.00 39.38 80 LEU A N 1
ATOM 683 C CA . LEU A 1 80 ? 11.548 12.641 -3.961 1.00 39.38 80 LEU A CA 1
ATOM 684 C C . LEU A 1 80 ? 12.416 13.617 -4.750 1.00 39.38 80 LEU A C 1
ATOM 686 O O . LEU A 1 80 ? 11.927 14.375 -5.579 1.00 39.38 80 LEU A O 1
ATOM 690 N N . PHE A 1 81 ? 13.721 13.567 -4.502 1.00 43.38 81 PHE A N 1
ATOM 691 C CA . PHE A 1 81 ? 14.723 14.115 -5.411 1.00 43.38 81 PHE A CA 1
ATOM 692 C C . PHE A 1 81 ? 15.213 12.973 -6.309 1.00 43.38 81 PHE A C 1
ATOM 694 O O . PHE A 1 81 ? 15.456 11.878 -5.805 1.00 43.38 81 PHE A O 1
ATOM 701 N N . GLU A 1 82 ? 15.377 13.185 -7.618 1.00 47.09 82 GLU A N 1
ATOM 702 C CA . GLU A 1 82 ? 15.741 12.126 -8.585 1.00 47.09 82 GLU A CA 1
ATOM 703 C C . GLU A 1 82 ? 16.996 11.325 -8.185 1.00 47.09 82 GLU A C 1
ATOM 705 O O . GLU A 1 82 ? 17.033 10.108 -8.350 1.00 47.09 82 GLU A O 1
ATOM 710 N N . GLY A 1 83 ? 17.987 11.961 -7.546 1.00 51.22 83 GLY A N 1
ATOM 711 C CA . GLY A 1 83 ? 19.171 11.271 -7.007 1.00 51.22 83 GLY A CA 1
ATOM 712 C C . GLY A 1 83 ? 18.926 10.430 -5.741 1.00 51.22 83 GLY A C 1
ATOM 713 O O . GLY A 1 83 ? 19.750 9.586 -5.391 1.00 51.22 83 GLY A O 1
ATOM 714 N N . VAL A 1 84 ? 17.801 10.641 -5.054 1.00 64.12 84 VAL A N 1
ATOM 715 C CA . VAL A 1 84 ? 17.426 10.018 -3.771 1.00 64.12 84 VAL A CA 1
ATOM 716 C C . VAL A 1 84 ? 16.350 8.940 -3.957 1.00 64.12 84 VAL A C 1
ATOM 718 O O . VAL A 1 84 ? 16.316 7.986 -3.187 1.00 64.12 84 VAL A O 1
ATOM 721 N N . THR A 1 85 ? 15.517 9.019 -4.996 1.00 71.25 85 THR A N 1
ATOM 722 C CA . THR A 1 85 ? 14.392 8.089 -5.236 1.00 71.25 85 THR A CA 1
ATOM 723 C C . THR A 1 85 ? 14.850 6.649 -5.465 1.00 71.25 85 THR A C 1
ATOM 725 O O . THR A 1 85 ? 14.400 5.735 -4.774 1.00 71.25 85 THR A O 1
ATOM 728 N N . SER A 1 86 ? 15.818 6.434 -6.361 1.00 78.00 86 SER A N 1
ATOM 729 C CA . SER A 1 86 ? 16.400 5.102 -6.579 1.00 78.00 86 SER A CA 1
ATOM 730 C C . SER A 1 86 ? 17.096 4.561 -5.324 1.00 78.00 86 SER A C 1
ATOM 732 O O . SER A 1 86 ? 17.118 3.355 -5.089 1.00 78.00 86 SER A O 1
ATOM 734 N N . GLU A 1 87 ? 17.666 5.457 -4.508 1.00 77.88 87 GLU A N 1
ATOM 735 C CA . GLU A 1 87 ? 18.327 5.089 -3.254 1.00 77.88 87 GLU A CA 1
ATOM 736 C C . GLU A 1 87 ? 17.318 4.675 -2.187 1.00 77.88 87 GLU A C 1
ATOM 738 O O . GLU A 1 87 ? 17.527 3.693 -1.478 1.00 77.88 87 GLU A O 1
ATOM 743 N N . TYR A 1 88 ? 16.214 5.412 -2.092 1.00 82.00 88 TYR A N 1
ATOM 744 C CA . TYR A 1 88 ? 15.080 5.080 -1.250 1.00 82.00 88 TYR A CA 1
ATOM 745 C C . TYR A 1 88 ? 14.515 3.710 -1.631 1.00 82.00 88 TYR A C 1
ATOM 747 O O . TYR A 1 88 ? 14.440 2.839 -0.768 1.00 82.00 88 TYR A O 1
ATOM 755 N N . LEU A 1 89 ? 14.210 3.488 -2.914 1.00 84.50 89 LEU A N 1
ATOM 756 C CA . LEU A 1 89 ? 13.713 2.206 -3.417 1.00 84.50 89 LEU A CA 1
ATOM 757 C C . LEU A 1 89 ? 14.661 1.063 -3.057 1.00 84.50 89 LEU A C 1
ATOM 759 O O . LEU A 1 89 ? 14.234 0.062 -2.487 1.00 84.50 89 LEU A O 1
ATOM 763 N N . PHE A 1 90 ? 15.961 1.242 -3.303 1.00 86.44 90 PHE A N 1
ATOM 764 C CA . PHE A 1 90 ? 16.965 0.247 -2.944 1.00 86.44 90 PHE A CA 1
ATOM 765 C C . PHE A 1 90 ? 16.960 -0.055 -1.442 1.00 86.44 90 PHE A C 1
ATOM 767 O O . PHE A 1 90 ? 16.981 -1.223 -1.056 1.00 86.44 90 PHE A O 1
ATOM 774 N N . LYS A 1 91 ? 16.905 0.971 -0.583 1.00 81.50 91 LYS A N 1
ATOM 775 C CA . LYS A 1 91 ? 16.835 0.799 0.876 1.00 81.50 91 LYS A CA 1
ATOM 776 C C . LYS A 1 91 ? 15.571 0.072 1.318 1.00 81.50 91 LYS A C 1
ATOM 778 O O . LYS A 1 91 ? 15.671 -0.784 2.186 1.00 81.50 91 LYS A O 1
ATOM 783 N N . GLN A 1 92 ? 14.413 0.378 0.732 1.00 81.69 92 GLN A N 1
ATOM 784 C CA . GLN A 1 92 ? 13.171 -0.335 1.039 1.00 81.69 92 GLN A CA 1
ATOM 785 C C . GLN A 1 92 ? 13.287 -1.805 0.642 1.00 81.69 92 GLN A C 1
ATOM 787 O O . GLN A 1 92 ? 13.146 -2.683 1.483 1.00 81.69 92 GLN A O 1
ATOM 792 N N . ILE A 1 93 ? 13.645 -2.073 -0.612 1.00 86.31 93 ILE A N 1
ATOM 793 C CA . ILE A 1 93 ? 13.758 -3.423 -1.173 1.00 86.31 93 ILE A CA 1
ATOM 794 C C . ILE A 1 93 ? 14.747 -4.299 -0.382 1.00 86.31 93 ILE A C 1
ATOM 796 O O . ILE A 1 93 ? 14.506 -5.488 -0.184 1.00 86.31 93 ILE A O 1
ATOM 800 N N . THR A 1 94 ? 15.854 -3.715 0.086 1.00 82.12 94 THR A N 1
ATOM 801 C CA . THR A 1 94 ? 16.878 -4.410 0.887 1.00 82.12 94 THR A CA 1
ATOM 802 C C . THR A 1 94 ? 16.564 -4.496 2.376 1.00 82.12 94 THR A C 1
ATOM 804 O O . THR A 1 94 ? 17.299 -5.162 3.113 1.00 82.12 94 THR A O 1
ATOM 807 N N . ASN A 1 95 ? 15.505 -3.834 2.842 1.00 76.62 95 ASN A N 1
ATOM 808 C CA . ASN A 1 95 ? 15.147 -3.825 4.247 1.00 76.62 95 ASN A CA 1
ATOM 809 C C . ASN A 1 95 ? 14.624 -5.204 4.672 1.00 76.62 95 ASN A C 1
ATOM 811 O O . ASN A 1 95 ? 13.521 -5.619 4.309 1.00 76.62 95 ASN A O 1
ATOM 815 N N . LYS A 1 96 ? 15.420 -5.906 5.483 1.00 73.00 96 LYS A N 1
ATOM 816 C CA . LYS A 1 96 ? 15.088 -7.246 5.982 1.00 73.00 96 LYS A CA 1
ATOM 817 C C . LYS A 1 96 ? 13.869 -7.252 6.904 1.00 73.00 96 LYS A C 1
ATOM 819 O O . LYS A 1 96 ? 13.177 -8.265 6.951 1.00 73.00 96 LYS A O 1
ATOM 824 N N . ASP A 1 97 ? 13.575 -6.136 7.567 1.00 66.56 97 ASP A N 1
ATOM 825 C CA . ASP A 1 97 ? 12.453 -6.034 8.505 1.00 66.56 97 ASP A CA 1
ATOM 826 C C . ASP A 1 97 ? 11.095 -6.046 7.783 1.00 66.56 97 ASP A C 1
ATOM 828 O O . ASP A 1 97 ? 10.089 -6.457 8.357 1.00 66.56 97 ASP A O 1
ATOM 832 N N . LEU A 1 98 ? 11.057 -5.652 6.503 1.00 64.56 98 LEU A N 1
ATOM 833 C CA . LEU A 1 98 ? 9.823 -5.537 5.715 1.00 64.56 98 LEU A CA 1
ATOM 834 C C . LEU A 1 98 ? 9.454 -6.811 4.938 1.00 64.56 98 LEU A C 1
ATOM 836 O O . LEU A 1 98 ? 8.417 -6.844 4.282 1.00 64.56 98 LEU A O 1
ATOM 840 N N . ASN A 1 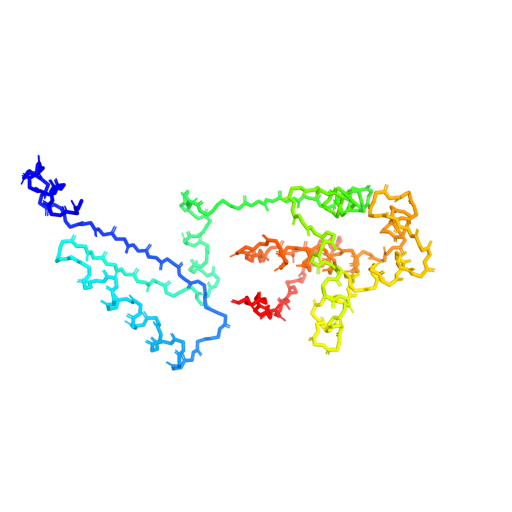99 ? 10.284 -7.864 4.976 1.00 77.88 99 ASN A N 1
ATOM 841 C CA . ASN A 1 99 ? 10.090 -9.116 4.220 1.00 77.88 99 ASN A CA 1
ATOM 842 C C . ASN A 1 99 ? 9.813 -8.934 2.705 1.00 77.88 99 ASN A C 1
ATOM 844 O O . ASN A 1 99 ? 9.303 -9.853 2.056 1.00 77.88 99 ASN A O 1
ATOM 848 N N . LEU A 1 100 ? 10.179 -7.786 2.121 1.00 82.62 100 LEU A N 1
ATOM 849 C CA . LEU A 1 100 ? 9.850 -7.427 0.737 1.00 82.62 100 LEU A CA 1
ATOM 850 C C . LEU A 1 100 ? 10.383 -8.437 -0.281 1.00 82.62 100 LEU A C 1
ATOM 852 O O . LEU A 1 100 ? 9.664 -8.794 -1.203 1.00 82.62 100 LEU A O 1
ATOM 856 N N . GLU A 1 101 ? 11.585 -8.978 -0.084 1.00 86.12 101 GLU A N 1
ATOM 857 C CA . GLU A 1 101 ? 12.151 -10.033 -0.939 1.00 86.12 101 GLU A CA 1
ATOM 858 C C . GLU A 1 101 ? 11.208 -11.241 -1.091 1.00 86.12 101 GLU A C 1
ATOM 860 O O . GLU A 1 101 ? 10.955 -11.709 -2.206 1.00 86.12 101 GLU A O 1
ATOM 865 N N . LYS A 1 102 ? 10.638 -11.730 0.018 1.00 84.38 102 LYS A N 1
ATOM 866 C CA . LYS A 1 102 ? 9.712 -12.872 -0.002 1.00 84.38 102 LYS A CA 1
ATOM 867 C C . LYS A 1 102 ? 8.412 -12.516 -0.712 1.00 84.38 102 LYS A C 1
ATOM 869 O O . LYS A 1 102 ? 7.907 -13.325 -1.488 1.00 84.38 102 LYS A O 1
ATOM 874 N N . LEU A 1 103 ? 7.889 -11.318 -0.460 1.00 87.00 103 LEU A N 1
ATOM 875 C CA . LEU A 1 103 ? 6.643 -10.840 -1.055 1.00 87.00 103 LEU A CA 1
ATOM 876 C C . LEU A 1 103 ? 6.800 -10.629 -2.564 1.00 87.00 103 LEU A C 1
ATOM 878 O O . LEU A 1 103 ? 5.995 -11.133 -3.337 1.00 87.00 103 LEU A O 1
ATOM 882 N N . ILE A 1 104 ? 7.885 -9.994 -2.999 1.00 91.44 104 ILE A N 1
ATOM 883 C CA . ILE A 1 104 ? 8.226 -9.808 -4.414 1.00 91.44 104 ILE A CA 1
ATOM 884 C C . ILE A 1 104 ? 8.381 -11.165 -5.117 1.00 91.44 104 ILE A C 1
ATOM 886 O O . ILE A 1 104 ? 7.826 -11.377 -6.196 1.00 91.44 104 ILE A O 1
ATOM 890 N N . THR A 1 105 ? 9.064 -12.119 -4.478 1.00 90.38 105 THR A N 1
ATOM 891 C CA . THR A 1 105 ? 9.198 -13.485 -5.009 1.00 90.38 105 THR A CA 1
ATOM 892 C C . THR A 1 105 ? 7.837 -14.181 -5.124 1.00 90.38 105 THR A C 1
ATOM 894 O O . THR A 1 105 ? 7.572 -14.869 -6.111 1.00 90.38 105 THR A O 1
ATOM 897 N N . PHE A 1 106 ? 6.956 -14.012 -4.133 1.00 88.75 106 PHE A N 1
ATOM 898 C CA . PHE A 1 106 ? 5.595 -14.549 -4.163 1.00 88.75 106 PHE A CA 1
ATOM 899 C C . PHE A 1 106 ? 4.773 -13.952 -5.312 1.00 88.75 106 PHE A C 1
ATOM 901 O O . PHE A 1 106 ? 4.138 -14.702 -6.055 1.00 88.75 106 PHE A O 1
ATOM 908 N N . LEU A 1 107 ? 4.815 -12.629 -5.487 1.00 89.50 107 LEU A N 1
ATOM 909 C CA . LEU A 1 107 ? 4.119 -11.930 -6.569 1.00 89.50 107 LEU A CA 1
ATOM 910 C C . LEU A 1 107 ? 4.575 -12.436 -7.936 1.00 89.50 107 LEU A C 1
ATOM 912 O O . LEU A 1 107 ? 3.746 -12.740 -8.786 1.00 89.50 107 LEU A O 1
ATOM 916 N N . ALA A 1 108 ? 5.885 -12.595 -8.129 1.00 91.50 108 ALA A N 1
ATOM 917 C CA . ALA A 1 108 ? 6.441 -13.072 -9.388 1.00 91.50 108 ALA A CA 1
ATOM 918 C C . ALA A 1 108 ? 6.072 -14.529 -9.701 1.00 91.50 108 ALA A C 1
ATOM 920 O O . ALA A 1 108 ? 5.835 -14.856 -10.859 1.00 91.50 108 ALA A O 1
ATOM 921 N N . LYS A 1 109 ? 5.979 -15.400 -8.687 1.00 91.38 109 LYS A N 1
ATOM 922 C CA . LYS A 1 109 ? 5.487 -16.780 -8.865 1.00 91.38 109 LYS A CA 1
ATOM 923 C C . LYS A 1 109 ? 4.013 -16.844 -9.263 1.00 91.38 109 LYS A C 1
ATOM 925 O O . LYS A 1 109 ? 3.599 -17.818 -9.876 1.00 91.38 109 LYS A O 1
ATOM 930 N N . ASN A 1 110 ? 3.242 -15.822 -8.905 1.00 89.12 110 ASN A N 1
ATOM 931 C CA . ASN A 1 110 ? 1.816 -15.704 -9.192 1.00 89.12 110 ASN A CA 1
ATOM 932 C C . ASN A 1 110 ? 1.559 -14.542 -10.166 1.00 89.12 110 ASN A C 1
ATOM 934 O O . ASN A 1 110 ? 0.570 -13.815 -10.030 1.00 89.12 110 ASN A O 1
ATOM 938 N N . SER A 1 111 ? 2.477 -14.328 -11.118 1.00 89.81 111 SER A N 1
ATOM 939 C CA . SER A 1 111 ? 2.463 -13.154 -11.990 1.00 89.81 111 SER A CA 1
ATOM 940 C C . SER A 1 111 ? 1.158 -13.020 -12.758 1.00 89.81 111 SER A C 1
ATOM 942 O O . SER A 1 111 ? 0.659 -11.913 -12.878 1.00 89.81 111 SER A O 1
ATOM 944 N N . ASP A 1 112 ? 0.556 -14.119 -13.206 1.00 87.06 112 ASP A N 1
ATOM 945 C CA . ASP A 1 112 ? -0.680 -14.078 -13.997 1.00 87.06 112 ASP A CA 1
ATOM 946 C C . ASP A 1 112 ? -1.825 -13.366 -13.257 1.00 87.06 112 ASP A C 1
ATOM 948 O O . ASP A 1 112 ? -2.622 -12.656 -13.866 1.00 87.06 112 ASP A O 1
ATOM 952 N N . THR A 1 113 ? -1.858 -13.485 -11.928 1.00 83.25 113 THR A N 1
ATOM 953 C CA . THR A 1 113 ? -2.849 -12.826 -11.068 1.00 83.25 113 THR A CA 1
ATOM 954 C C . THR A 1 113 ? -2.466 -11.382 -10.746 1.00 83.25 113 THR A C 1
ATOM 956 O O . THR A 1 113 ? -3.328 -10.508 -10.661 1.00 83.25 113 THR A O 1
ATOM 959 N N . TYR A 1 114 ? -1.175 -11.119 -10.535 1.00 83.44 114 TYR A N 1
ATOM 960 C CA . TYR A 1 114 ? -0.702 -9.882 -9.907 1.00 83.44 114 TYR A CA 1
ATOM 961 C C . TYR A 1 114 ? 0.022 -8.918 -10.848 1.00 83.44 114 TYR A C 1
ATOM 963 O O . TYR A 1 114 ? 0.316 -7.794 -10.441 1.00 83.44 114 TYR A O 1
ATOM 971 N N . HIS A 1 115 ? 0.292 -9.307 -12.097 1.00 84.25 115 HIS A N 1
ATOM 972 C CA . HIS A 1 115 ? 1.111 -8.531 -13.032 1.00 84.25 115 HIS A CA 1
ATOM 973 C C . HIS A 1 115 ? 0.582 -7.120 -13.250 1.00 84.25 115 HIS A C 1
ATOM 975 O O . HIS A 1 115 ? 1.362 -6.176 -13.241 1.00 84.25 115 HIS A O 1
ATOM 981 N N . ASN A 1 116 ? -0.736 -6.964 -13.361 1.00 81.81 116 ASN A N 1
ATOM 982 C CA . ASN A 1 116 ? -1.362 -5.664 -13.608 1.00 81.81 116 ASN A CA 1
ATOM 983 C C . ASN A 1 116 ? -1.315 -4.724 -12.392 1.00 81.81 116 ASN A C 1
ATOM 985 O O . ASN A 1 116 ? -1.606 -3.541 -12.528 1.00 81.81 116 ASN A O 1
ATOM 989 N N . VAL A 1 117 ? -1.013 -5.255 -11.204 1.00 80.44 117 VAL A N 1
ATOM 990 C CA . VAL A 1 117 ? -1.027 -4.511 -9.934 1.00 80.44 117 VAL A CA 1
ATOM 991 C C . VAL A 1 117 ? 0.383 -4.215 -9.450 1.00 80.44 117 VAL A C 1
ATOM 993 O O . VAL A 1 117 ? 0.632 -3.143 -8.917 1.00 80.44 117 VAL A O 1
ATOM 996 N N . TYR A 1 118 ? 1.285 -5.179 -9.628 1.00 89.31 118 TYR A N 1
ATOM 997 C CA . TYR A 1 118 ? 2.657 -5.146 -9.137 1.00 89.31 118 TYR A CA 1
ATOM 998 C C . TYR A 1 118 ? 3.651 -5.316 -10.291 1.00 89.31 118 TYR A C 1
ATOM 1000 O O . TYR A 1 118 ? 4.564 -6.147 -10.237 1.00 89.31 118 TYR A O 1
ATOM 1008 N N . THR A 1 119 ? 3.409 -4.594 -11.387 1.00 93.25 119 THR A N 1
ATOM 1009 C CA . THR A 1 119 ? 4.171 -4.709 -12.634 1.00 93.25 119 THR A CA 1
ATOM 1010 C C . THR A 1 119 ? 5.659 -4.486 -12.393 1.00 93.25 119 THR A C 1
ATOM 1012 O O . THR A 1 119 ? 6.485 -5.294 -12.824 1.00 93.25 119 THR A O 1
ATOM 1015 N N . GLU A 1 120 ? 6.013 -3.421 -11.680 1.00 95.12 120 GLU A N 1
ATOM 1016 C CA . GLU A 1 120 ? 7.402 -3.017 -11.484 1.00 95.12 120 GLU A CA 1
ATOM 1017 C C . GLU A 1 120 ? 8.146 -3.954 -10.529 1.00 95.12 120 GLU A C 1
ATOM 1019 O O . GLU A 1 120 ? 9.294 -4.323 -10.793 1.00 95.12 120 GLU A O 1
ATOM 1024 N N . LEU A 1 121 ? 7.497 -4.415 -9.459 1.00 94.19 121 LEU A N 1
ATOM 1025 C CA . LEU A 1 121 ? 8.050 -5.410 -8.540 1.00 94.19 121 LEU A CA 1
ATOM 1026 C C . LEU A 1 121 ? 8.250 -6.773 -9.214 1.00 94.19 121 LEU A C 1
ATOM 1028 O O . LEU A 1 121 ? 9.265 -7.438 -8.982 1.00 94.19 121 LEU A O 1
ATOM 1032 N N . ILE A 1 122 ? 7.330 -7.185 -10.089 1.00 95.25 122 ILE A N 1
ATOM 1033 C CA . ILE A 1 122 ? 7.470 -8.423 -10.868 1.00 95.25 122 ILE A CA 1
ATOM 1034 C C . ILE A 1 122 ? 8.608 -8.291 -11.889 1.00 95.25 122 ILE A C 1
ATOM 1036 O O . ILE A 1 122 ? 9.427 -9.207 -12.016 1.00 95.25 122 ILE A O 1
ATOM 1040 N N . ASN A 1 123 ? 8.719 -7.147 -12.569 1.00 95.38 123 ASN A N 1
ATOM 1041 C CA . ASN A 1 123 ? 9.821 -6.864 -13.492 1.00 95.38 123 ASN A CA 1
ATOM 1042 C C . ASN A 1 123 ? 11.175 -6.848 -12.775 1.00 95.38 123 ASN A C 1
ATOM 1044 O O . ASN A 1 123 ? 12.135 -7.454 -13.260 1.00 95.38 123 ASN A O 1
ATOM 1048 N N . LEU A 1 124 ? 11.239 -6.243 -11.585 1.00 95.12 124 LEU A N 1
ATOM 1049 C CA . LEU A 1 124 ? 12.408 -6.291 -10.715 1.00 95.12 124 LEU A CA 1
ATOM 1050 C C . LEU A 1 124 ? 12.784 -7.740 -10.381 1.00 95.12 124 LEU A C 1
ATOM 1052 O O . LEU A 1 124 ? 13.940 -8.125 -10.550 1.00 95.12 124 LEU A O 1
ATOM 1056 N N . ASN A 1 125 ? 11.824 -8.572 -9.965 1.00 94.62 125 ASN A N 1
ATOM 1057 C CA . ASN A 1 125 ? 12.101 -9.975 -9.661 1.00 94.62 125 ASN A CA 1
ATOM 1058 C C . ASN A 1 125 ? 12.620 -10.742 -10.881 1.00 94.62 125 ASN A C 1
ATOM 1060 O O . ASN A 1 125 ? 13.537 -11.556 -10.760 1.00 94.62 125 ASN A O 1
ATOM 1064 N N . LYS A 1 126 ? 12.051 -10.487 -12.064 1.00 93.44 126 LYS A N 1
ATOM 1065 C CA . LYS A 1 126 ? 12.495 -11.093 -13.322 1.00 93.44 126 LYS A CA 1
ATOM 1066 C C . LYS A 1 126 ? 13.928 -10.683 -13.652 1.00 93.44 126 LYS A C 1
ATOM 1068 O O . LYS A 1 126 ? 14.733 -11.549 -13.991 1.00 93.44 126 LYS A O 1
ATOM 1073 N N . PHE A 1 127 ? 14.264 -9.402 -13.506 1.00 93.81 127 PHE A N 1
ATOM 1074 C CA . PHE A 1 127 ? 15.626 -8.898 -13.681 1.00 93.81 127 PHE A CA 1
ATOM 1075 C C . PHE A 1 127 ? 16.607 -9.584 -12.722 1.00 93.81 127 PHE A C 1
ATOM 1077 O O . PHE A 1 127 ? 17.648 -10.077 -13.156 1.00 93.81 127 PHE A O 1
ATOM 1084 N N . ILE A 1 128 ? 16.251 -9.685 -11.439 1.00 92.12 128 ILE A N 1
ATOM 1085 C CA . ILE A 1 128 ? 17.068 -10.342 -10.411 1.00 92.12 128 ILE A CA 1
ATOM 1086 C C . ILE A 1 128 ? 17.266 -11.826 -10.734 1.00 92.12 128 ILE A C 1
ATOM 1088 O O . ILE A 1 128 ? 18.399 -12.303 -10.751 1.00 92.12 128 ILE A O 1
ATOM 1092 N N . SER A 1 129 ? 16.179 -12.539 -11.034 1.00 90.44 129 SER A N 1
ATOM 1093 C CA . SER A 1 129 ? 16.187 -13.990 -11.256 1.00 90.44 129 SER A CA 1
ATOM 1094 C C . SER A 1 129 ? 16.932 -14.372 -12.535 1.00 90.44 129 SER A C 1
ATOM 1096 O O . SER A 1 129 ? 17.724 -15.305 -12.525 1.00 90.4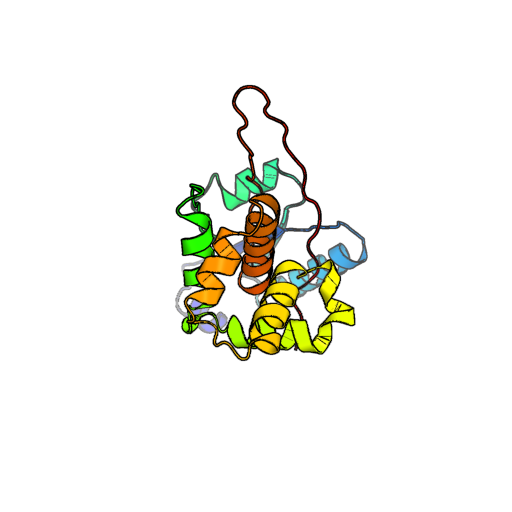4 129 SER A O 1
ATOM 1098 N N . THR A 1 130 ? 16.738 -13.621 -13.626 1.00 91.44 130 THR A N 1
ATOM 1099 C CA . THR A 1 130 ? 17.411 -13.878 -14.916 1.00 91.44 130 THR A CA 1
ATOM 1100 C C . THR A 1 130 ? 18.929 -13.751 -14.797 1.00 91.44 130 THR A C 1
ATOM 1102 O O . THR A 1 130 ? 19.668 -14.464 -15.468 1.00 91.44 130 THR A O 1
ATOM 1105 N N . ASN A 1 131 ? 19.398 -12.857 -13.925 1.00 88.44 131 ASN A N 1
ATOM 1106 C CA . ASN A 1 131 ? 20.819 -12.580 -13.741 1.00 88.44 131 ASN A CA 1
ATOM 1107 C C . ASN A 1 131 ? 21.406 -13.219 -12.467 1.00 88.44 131 ASN A C 1
ATOM 1109 O O . ASN A 1 131 ? 22.555 -12.948 -12.126 1.00 88.44 131 ASN A O 1
ATOM 1113 N N . ASN A 1 132 ? 20.640 -14.059 -11.756 1.00 86.62 132 ASN A N 1
ATOM 1114 C CA . ASN A 1 132 ? 21.040 -14.691 -10.492 1.00 86.62 132 ASN A CA 1
ATOM 1115 C C . ASN A 1 132 ? 21.560 -13.699 -9.429 1.00 86.62 132 ASN A C 1
ATOM 1117 O O . ASN A 1 132 ? 22.515 -13.981 -8.700 1.00 86.62 132 ASN A O 1
ATOM 1121 N N . PHE A 1 133 ? 20.941 -12.521 -9.329 1.00 85.62 133 PHE A N 1
ATOM 1122 C CA . PHE A 1 133 ? 21.300 -11.515 -8.330 1.00 85.62 133 PHE A CA 1
ATOM 1123 C C . PHE A 1 133 ? 20.591 -11.742 -6.990 1.00 85.62 133 PHE A C 1
ATOM 1125 O O . PHE A 1 133 ? 19.598 -12.456 -6.889 1.00 85.62 133 PHE A O 1
ATOM 1132 N N . ARG A 1 134 ? 21.102 -11.096 -5.936 1.00 83.69 134 ARG A N 1
ATOM 1133 C CA . ARG A 1 134 ? 20.423 -10.969 -4.636 1.00 83.69 134 ARG A CA 1
ATOM 1134 C C . ARG A 1 134 ? 19.897 -9.555 -4.461 1.00 83.69 134 ARG A C 1
ATOM 1136 O O . ARG A 1 134 ? 20.501 -8.626 -4.990 1.00 83.69 134 ARG A O 1
ATOM 1143 N N . PHE A 1 135 ? 18.860 -9.379 -3.642 1.00 79.38 135 PHE A N 1
ATOM 1144 C CA . PHE A 1 135 ? 18.214 -8.083 -3.401 1.00 79.38 135 PHE A CA 1
ATOM 1145 C C . PHE A 1 135 ? 19.144 -6.973 -2.878 1.00 79.38 135 PHE A C 1
ATOM 1147 O O . PHE A 1 135 ? 18.809 -5.803 -3.002 1.00 79.38 135 PHE A O 1
ATOM 1154 N N . SER A 1 136 ? 20.342 -7.308 -2.390 1.00 81.75 136 SER A N 1
ATOM 1155 C CA . SER A 1 136 ? 21.376 -6.372 -1.929 1.00 81.75 136 SER A CA 1
ATOM 1156 C C . SER A 1 136 ? 22.427 -5.978 -2.979 1.00 81.75 136 SER A C 1
ATOM 1158 O O . SER A 1 136 ? 23.430 -5.364 -2.616 1.00 81.75 136 SER A O 1
ATOM 1160 N N . ASN A 1 137 ? 22.269 -6.369 -4.249 1.00 86.06 137 ASN A N 1
ATOM 1161 C CA . ASN A 1 137 ? 23.331 -6.236 -5.251 1.00 86.06 137 ASN A CA 1
ATOM 1162 C C . ASN A 1 137 ? 23.391 -4.848 -5.933 1.00 86.06 137 ASN A C 1
ATOM 1164 O O . ASN A 1 137 ? 22.372 -4.175 -6.104 1.00 86.06 137 ASN A O 1
ATOM 1168 N N . LYS A 1 138 ? 24.584 -4.416 -6.369 1.00 86.56 138 LYS A N 1
ATOM 1169 C CA . LYS A 1 138 ? 24.820 -3.111 -7.023 1.00 86.56 138 LYS A CA 1
ATOM 1170 C C . LYS A 1 138 ? 24.047 -2.977 -8.336 1.00 86.56 138 LYS A C 1
ATOM 1172 O O . LYS A 1 138 ? 23.583 -1.890 -8.676 1.00 86.56 138 LYS A O 1
ATOM 1177 N N . GLU A 1 139 ? 23.865 -4.071 -9.058 1.00 89.75 139 GLU A N 1
ATOM 1178 C CA . GLU A 1 139 ? 23.139 -4.114 -10.325 1.00 89.75 139 GLU A CA 1
ATOM 1179 C C . GLU A 1 139 ? 21.662 -3.761 -10.141 1.00 89.75 139 GLU A C 1
ATOM 1181 O O . GLU A 1 139 ? 21.088 -3.114 -11.012 1.00 89.75 139 GLU A O 1
ATOM 1186 N N . ILE A 1 140 ? 21.067 -4.069 -8.984 1.00 89.88 140 ILE A N 1
ATOM 1187 C CA . ILE A 1 140 ? 19.702 -3.634 -8.650 1.00 89.88 140 ILE A CA 1
ATOM 1188 C C . ILE A 1 140 ? 19.656 -2.119 -8.492 1.00 89.88 140 ILE A C 1
ATOM 1190 O O . ILE A 1 140 ? 18.759 -1.467 -9.011 1.00 89.88 140 ILE A O 1
ATOM 1194 N N . ARG A 1 141 ? 20.649 -1.525 -7.828 1.00 88.75 141 ARG A N 1
ATOM 1195 C CA . ARG A 1 141 ? 20.738 -0.065 -7.708 1.00 88.75 141 ARG A CA 1
ATOM 1196 C C . ARG A 1 141 ? 20.858 0.606 -9.077 1.00 88.75 141 ARG A C 1
ATOM 1198 O O . ARG A 1 141 ? 20.230 1.635 -9.302 1.00 88.75 141 ARG A O 1
ATOM 1205 N N . ASN A 1 142 ? 21.633 0.025 -9.990 1.00 89.19 142 ASN A N 1
ATOM 1206 C CA . ASN A 1 142 ? 21.749 0.527 -11.359 1.00 89.19 142 ASN A CA 1
ATOM 1207 C C . ASN A 1 142 ? 20.445 0.353 -12.146 1.00 89.19 142 ASN A C 1
ATOM 1209 O O . ASN A 1 142 ? 20.035 1.282 -12.835 1.00 89.19 142 ASN A O 1
ATOM 1213 N N . TYR A 1 143 ? 19.771 -0.790 -12.003 1.00 93.25 143 TYR A N 1
ATOM 1214 C CA . TYR A 1 143 ? 18.439 -1.011 -12.564 1.00 93.25 143 TYR A CA 1
ATOM 1215 C C . TYR A 1 143 ? 17.467 0.083 -12.107 1.00 93.25 143 TYR A C 1
ATOM 1217 O O . TYR A 1 143 ? 16.878 0.761 -12.942 1.00 93.25 143 TYR A O 1
ATOM 1225 N N . LEU A 1 144 ? 17.385 0.334 -10.796 1.00 92.00 144 LEU A N 1
ATOM 1226 C CA . LEU A 1 144 ? 16.496 1.344 -10.218 1.00 92.00 144 LEU A CA 1
ATOM 1227 C C . LEU A 1 144 ? 16.829 2.762 -10.691 1.00 92.00 144 LEU A C 1
ATOM 1229 O O . LEU A 1 144 ? 15.915 3.534 -10.940 1.00 92.00 144 LEU A O 1
ATOM 1233 N N . LYS A 1 145 ? 18.113 3.104 -10.847 1.00 88.62 145 LYS A N 1
ATOM 1234 C CA . LYS A 1 145 ? 18.543 4.405 -11.391 1.00 88.62 145 LYS A CA 1
ATOM 1235 C C . LYS A 1 145 ? 18.151 4.604 -12.852 1.00 88.62 145 LYS A C 1
ATOM 1237 O O . LYS A 1 145 ? 17.880 5.728 -13.253 1.00 88.62 145 LYS A O 1
ATOM 1242 N N . ASN A 1 146 ? 18.146 3.526 -13.631 1.00 90.06 146 ASN A N 1
ATOM 1243 C CA . ASN A 1 146 ? 17.836 3.564 -15.057 1.00 90.06 146 ASN A CA 1
ATOM 1244 C C . ASN A 1 146 ? 16.332 3.443 -15.346 1.00 90.06 146 ASN A C 1
ATOM 1246 O O . ASN A 1 146 ? 15.917 3.629 -16.490 1.00 90.06 146 ASN A O 1
ATOM 1250 N N . LEU A 1 147 ? 15.509 3.133 -14.337 1.00 88.75 147 LEU A N 1
ATOM 1251 C CA . LEU A 1 147 ? 14.059 3.219 -14.465 1.00 88.75 147 LEU A CA 1
ATOM 1252 C C . LEU A 1 147 ? 13.647 4.667 -14.718 1.00 88.75 147 LEU A C 1
ATOM 1254 O O . LEU A 1 147 ? 14.146 5.587 -14.068 1.00 88.75 147 LEU A O 1
ATOM 1258 N N . LYS A 1 148 ? 12.675 4.854 -15.613 1.00 86.56 148 LYS A N 1
ATOM 1259 C CA . LYS A 1 148 ? 12.003 6.145 -15.777 1.00 86.56 148 LYS A CA 1
ATOM 1260 C C . LYS A 1 148 ? 11.368 6.564 -14.453 1.00 86.56 148 LYS A C 1
ATOM 1262 O O . LYS A 1 148 ? 10.894 5.716 -13.699 1.00 86.56 148 LYS A O 1
ATOM 1267 N N . THR A 1 149 ? 11.293 7.868 -14.209 1.00 77.06 149 THR A N 1
ATOM 1268 C CA . THR A 1 149 ? 10.709 8.434 -12.985 1.00 77.06 149 THR A CA 1
ATOM 1269 C C . THR A 1 149 ? 9.292 7.912 -12.726 1.00 77.06 149 THR A C 1
ATOM 1271 O O . THR A 1 149 ? 8.973 7.553 -11.599 1.00 77.06 149 THR A O 1
ATOM 1274 N N . GLU A 1 150 ? 8.470 7.767 -13.768 1.00 76.94 150 GLU A N 1
ATOM 1275 C CA . GLU A 1 150 ? 7.130 7.171 -13.671 1.00 76.94 150 GLU A CA 1
ATOM 1276 C C . GLU A 1 150 ? 7.159 5.734 -13.126 1.00 76.94 150 GLU A C 1
ATOM 1278 O O . GLU A 1 150 ? 6.437 5.410 -12.188 1.00 76.94 150 GLU A O 1
ATOM 1283 N N . ASN A 1 151 ? 8.049 4.887 -13.640 1.00 83.88 151 ASN A N 1
ATOM 1284 C CA . ASN A 1 151 ? 8.210 3.509 -13.176 1.00 83.88 151 ASN A CA 1
ATOM 1285 C C . ASN A 1 151 ? 8.755 3.452 -11.741 1.00 83.88 151 ASN A C 1
ATOM 1287 O O . ASN A 1 151 ? 8.350 2.594 -10.961 1.00 83.88 151 ASN A O 1
ATOM 1291 N N . GLN A 1 152 ? 9.639 4.379 -11.359 1.00 81.50 152 GLN A N 1
ATOM 1292 C CA . GLN A 1 152 ? 10.094 4.489 -9.971 1.00 81.50 152 GLN A CA 1
ATOM 1293 C C . GLN A 1 152 ? 8.934 4.862 -9.036 1.00 81.50 152 GLN A C 1
ATOM 1295 O O . GLN A 1 152 ? 8.789 4.255 -7.978 1.00 81.50 152 GLN A O 1
ATOM 1300 N N . LEU A 1 153 ? 8.076 5.809 -9.430 1.00 77.75 153 LEU A N 1
ATOM 1301 C CA . LEU A 1 153 ? 6.876 6.183 -8.672 1.00 77.75 153 LEU A CA 1
ATOM 1302 C C . LEU A 1 153 ? 5.880 5.023 -8.570 1.00 77.75 153 LEU A C 1
ATOM 1304 O O . LEU A 1 153 ? 5.372 4.751 -7.482 1.00 77.75 153 LEU A O 1
ATOM 1308 N N . ASN A 1 154 ? 5.649 4.301 -9.668 1.00 80.50 154 ASN A N 1
ATOM 1309 C CA . ASN A 1 154 ? 4.807 3.106 -9.676 1.00 80.50 154 ASN A CA 1
ATOM 1310 C C . ASN A 1 154 ? 5.357 2.050 -8.717 1.00 80.50 154 ASN A C 1
ATOM 1312 O O . ASN A 1 154 ? 4.613 1.551 -7.882 1.00 80.50 154 ASN A O 1
ATOM 1316 N N . MET A 1 155 ? 6.667 1.793 -8.736 1.00 90.62 155 MET A N 1
ATOM 1317 C CA . MET A 1 155 ? 7.297 0.863 -7.800 1.00 90.62 155 MET A CA 1
ATOM 1318 C C . MET A 1 155 ? 7.160 1.311 -6.338 1.00 90.62 155 MET A C 1
ATOM 1320 O O . MET A 1 155 ? 6.932 0.477 -5.467 1.00 90.62 155 MET A O 1
ATOM 1324 N N . ILE A 1 156 ? 7.267 2.611 -6.043 1.00 83.25 156 ILE A N 1
ATOM 1325 C CA . ILE A 1 156 ? 7.023 3.135 -4.690 1.00 83.25 156 ILE A CA 1
ATOM 1326 C C . ILE A 1 156 ? 5.577 2.869 -4.268 1.00 83.25 156 ILE A C 1
ATOM 1328 O O . ILE A 1 156 ? 5.345 2.395 -3.158 1.00 83.25 156 ILE A O 1
ATOM 1332 N N . ASN A 1 157 ? 4.610 3.133 -5.148 1.00 74.75 157 ASN A N 1
ATOM 1333 C CA . ASN A 1 157 ? 3.200 2.857 -4.883 1.00 74.75 157 ASN A CA 1
ATOM 1334 C C . ASN A 1 157 ? 2.946 1.359 -4.693 1.00 74.75 157 ASN A C 1
ATOM 1336 O O . ASN A 1 157 ? 2.221 0.981 -3.783 1.00 74.75 157 ASN A O 1
ATOM 1340 N N . GLU A 1 158 ? 3.571 0.503 -5.497 1.00 84.69 158 GLU A N 1
ATOM 1341 C CA . GLU A 1 158 ? 3.502 -0.951 -5.367 1.00 84.69 158 GLU A CA 1
ATOM 1342 C C . GLU A 1 158 ? 4.081 -1.436 -4.035 1.00 84.69 158 GLU A C 1
ATOM 1344 O O . GLU A 1 158 ? 3.436 -2.221 -3.345 1.00 84.69 158 GLU A O 1
ATOM 1349 N N . ILE A 1 159 ? 5.260 -0.940 -3.638 1.00 84.44 159 ILE A N 1
ATOM 1350 C CA . ILE A 1 159 ? 5.882 -1.244 -2.342 1.00 84.44 159 ILE A CA 1
ATOM 1351 C C . ILE A 1 159 ? 4.970 -0.790 -1.212 1.00 84.44 159 ILE A C 1
ATOM 1353 O O . ILE A 1 159 ? 4.680 -1.587 -0.327 1.00 84.44 159 ILE A O 1
ATOM 1357 N N . ASN A 1 160 ? 4.473 0.446 -1.266 1.00 72.38 160 ASN A N 1
ATOM 1358 C CA . ASN A 1 160 ? 3.524 0.965 -0.291 1.00 72.38 160 ASN A CA 1
ATOM 1359 C C . ASN A 1 160 ? 2.256 0.104 -0.259 1.00 72.38 160 ASN A C 1
ATOM 1361 O O . ASN A 1 160 ? 1.824 -0.289 0.806 1.00 7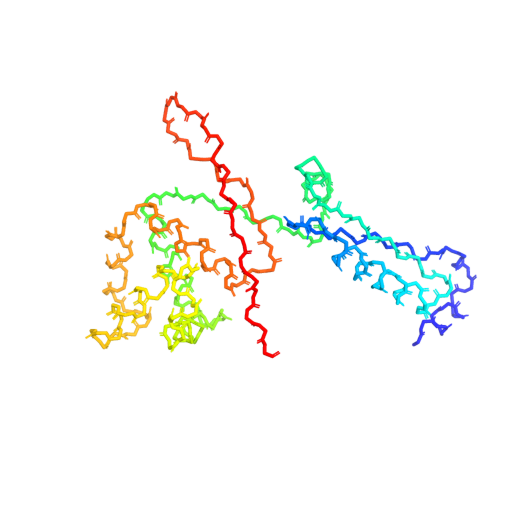2.38 160 ASN A O 1
ATOM 1365 N N . ASN A 1 161 ? 1.693 -0.306 -1.389 1.00 71.06 161 ASN A N 1
ATOM 1366 C CA . ASN A 1 161 ? 0.541 -1.211 -1.399 1.00 71.06 161 ASN A CA 1
ATOM 1367 C C . ASN A 1 161 ? 0.860 -2.585 -0.789 1.00 71.06 161 ASN A C 1
ATOM 1369 O O . ASN A 1 161 ? -0.036 -3.258 -0.286 1.00 71.06 161 ASN A O 1
ATOM 1373 N N . LEU A 1 162 ? 2.119 -3.020 -0.856 1.00 75.69 162 LEU A N 1
ATOM 1374 C CA . LEU A 1 162 ? 2.574 -4.294 -0.311 1.00 75.69 162 LEU A CA 1
ATOM 1375 C C . LEU A 1 162 ? 2.835 -4.235 1.203 1.00 75.69 162 LEU A C 1
ATOM 1377 O O . LEU A 1 162 ? 2.638 -5.241 1.882 1.00 75.69 162 LEU A O 1
ATOM 1381 N N . ILE A 1 163 ? 3.289 -3.086 1.722 1.00 69.00 163 ILE A N 1
ATOM 1382 C CA . ILE A 1 163 ? 3.707 -2.912 3.129 1.00 69.00 163 ILE A CA 1
ATOM 1383 C C . ILE A 1 163 ? 2.752 -2.050 3.968 1.00 69.00 163 ILE A C 1
ATOM 1385 O O . ILE A 1 163 ? 2.812 -2.096 5.196 1.00 69.00 163 ILE A O 1
ATOM 1389 N N . SER A 1 164 ? 1.889 -1.254 3.338 1.00 54.06 164 SER A N 1
ATOM 1390 C CA . SER A 1 164 ? 1.023 -0.272 3.993 1.00 54.06 164 SER A CA 1
ATOM 1391 C C . SER A 1 164 ? -0.393 -0.801 4.195 1.00 54.06 164 SER A C 1
ATOM 1393 O O . SER A 1 164 ? -1.006 -1.373 3.298 1.00 54.06 164 SER A O 1
ATOM 1395 N N . TYR A 1 165 ? -0.964 -0.469 5.353 1.00 41.53 165 TYR A N 1
ATOM 1396 C CA . TYR A 1 165 ? -2.408 -0.488 5.611 1.00 41.53 165 TYR A CA 1
ATOM 1397 C C . TYR A 1 165 ? -3.100 0.864 5.293 1.00 41.53 165 TYR A C 1
ATOM 1399 O O . TYR A 1 165 ? -4.268 1.032 5.634 1.00 41.53 165 TYR A O 1
ATOM 1407 N N . SER A 1 166 ? -2.433 1.823 4.626 1.00 33.62 166 SER A N 1
ATOM 1408 C CA . SER A 1 166 ? -2.965 3.186 4.413 1.00 33.62 166 SER A CA 1
ATOM 1409 C C . SER A 1 166 ? -2.478 3.835 3.105 1.00 33.62 166 SER A C 1
ATOM 1411 O O . SER A 1 166 ? -1.309 3.710 2.746 1.00 33.62 166 SER A O 1
ATOM 1413 N N . ILE A 1 167 ? -3.376 4.549 2.415 1.00 35.78 167 ILE A N 1
ATOM 1414 C CA . ILE A 1 167 ? -3.192 5.196 1.099 1.00 35.78 167 ILE A CA 1
ATOM 1415 C C . ILE A 1 167 ? -2.852 6.680 1.273 1.00 35.78 167 ILE A C 1
ATOM 1417 O O . ILE A 1 167 ? -3.475 7.350 2.090 1.00 35.78 167 ILE A O 1
ATOM 1421 N N . ASN A 1 168 ? -1.910 7.201 0.478 1.00 33.97 168 ASN A N 1
ATOM 1422 C CA . ASN A 1 168 ? -1.543 8.621 0.427 1.00 33.97 168 ASN A CA 1
ATOM 1423 C C . ASN A 1 168 ? -2.108 9.275 -0.853 1.00 33.97 168 ASN A C 1
ATOM 1425 O O . ASN A 1 168 ? -1.874 8.777 -1.953 1.00 33.97 168 ASN A O 1
ATOM 1429 N N . PHE A 1 169 ? -2.831 10.392 -0.711 1.00 36.19 169 PHE A N 1
ATOM 1430 C CA . PHE A 1 169 ? -3.523 11.103 -1.800 1.00 36.19 169 PHE A CA 1
ATOM 1431 C C . PHE A 1 169 ? -2.858 12.423 -2.245 1.00 36.19 169 PHE A C 1
ATOM 1433 O O . PHE A 1 169 ? -3.477 13.204 -2.966 1.00 36.19 169 PHE A O 1
ATOM 1440 N N . LYS A 1 170 ? -1.606 12.708 -1.860 1.00 34.97 170 LYS A N 1
ATOM 1441 C CA . LYS A 1 170 ? -0.902 13.950 -2.248 1.00 34.97 170 LYS A CA 1
ATOM 1442 C C . LYS A 1 170 ? 0.267 13.734 -3.216 1.00 34.97 170 LYS A C 1
ATOM 1444 O O . LYS A 1 170 ? 1.349 14.278 -3.018 1.00 34.97 170 LYS A O 1
ATOM 1449 N N . ASN A 1 171 ? 0.041 13.022 -4.320 1.00 35.47 171 ASN A N 1
ATOM 1450 C CA . ASN A 1 171 ? 0.953 13.095 -5.467 1.00 35.47 171 ASN A CA 1
ATOM 1451 C C . ASN A 1 171 ? 0.618 14.331 -6.313 1.00 35.47 171 ASN A C 1
ATOM 1453 O O . ASN A 1 171 ? -0.171 14.268 -7.254 1.00 35.47 171 ASN A O 1
ATOM 1457 N N . GLN A 1 172 ? 1.219 15.471 -5.971 1.00 34.38 172 GLN A N 1
ATOM 1458 C CA . GLN A 1 172 ? 1.265 16.631 -6.856 1.00 34.38 172 GLN A CA 1
ATOM 1459 C C . GLN A 1 172 ? 2.618 16.617 -7.574 1.00 34.38 172 GLN A C 1
ATOM 1461 O O . GLN A 1 172 ? 3.650 16.917 -6.978 1.00 34.38 172 GLN A O 1
ATOM 1466 N N . ILE A 1 173 ? 2.622 16.228 -8.852 1.00 33.62 173 ILE A N 1
ATOM 1467 C CA . ILE A 1 173 ? 3.796 16.392 -9.714 1.00 33.62 173 ILE A CA 1
ATOM 1468 C C . ILE A 1 173 ? 3.864 17.880 -10.049 1.00 33.62 173 ILE A C 1
ATOM 1470 O O . ILE A 1 173 ? 3.010 18.394 -10.771 1.00 33.62 173 ILE A O 1
ATOM 1474 N N . ASN A 1 174 ? 4.839 18.582 -9.479 1.00 32.03 174 ASN A N 1
ATOM 1475 C CA . ASN A 1 174 ? 5.064 19.986 -9.782 1.00 32.03 174 ASN A CA 1
ATOM 1476 C C . ASN A 1 174 ? 5.990 20.063 -11.002 1.00 32.03 174 ASN A C 1
ATOM 1478 O O . ASN A 1 174 ? 7.185 19.805 -10.892 1.00 32.03 174 ASN A O 1
ATOM 1482 N N . ILE A 1 175 ? 5.418 20.341 -12.174 1.00 33.66 175 ILE A N 1
ATOM 1483 C CA . ILE A 1 175 ? 6.166 20.743 -13.370 1.00 33.66 175 ILE A CA 1
ATOM 1484 C C . ILE A 1 175 ? 5.999 22.256 -13.448 1.00 33.66 175 ILE A C 1
ATOM 1486 O O . ILE A 1 175 ? 4.867 22.730 -13.354 1.00 33.66 175 ILE A O 1
ATOM 1490 N N . ASP A 1 176 ? 7.107 22.978 -13.609 1.00 36.78 176 ASP A N 1
ATOM 1491 C CA . ASP A 1 176 ? 7.312 24.415 -13.356 1.00 36.78 176 ASP A CA 1
ATOM 1492 C C . ASP A 1 176 ? 6.344 25.432 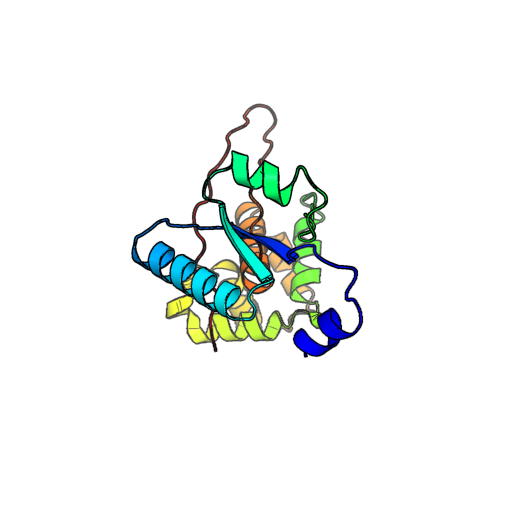-14.001 1.00 36.78 176 ASP A C 1
ATOM 1494 O O . ASP A 1 176 ? 6.616 26.619 -13.925 1.00 36.78 176 ASP A O 1
ATOM 1498 N N . ASN A 1 177 ? 5.215 25.042 -14.601 1.00 34.62 177 ASN A N 1
ATOM 1499 C CA . ASN A 1 177 ? 4.103 25.951 -14.924 1.00 34.62 177 ASN A CA 1
ATOM 1500 C C . ASN A 1 177 ? 2.738 25.255 -15.144 1.00 34.62 177 ASN A C 1
ATOM 1502 O O . ASN A 1 177 ? 1.851 25.821 -15.784 1.00 34.62 177 ASN A O 1
ATOM 1506 N N . PHE A 1 178 ? 2.520 24.034 -14.637 1.00 30.83 178 PHE A N 1
A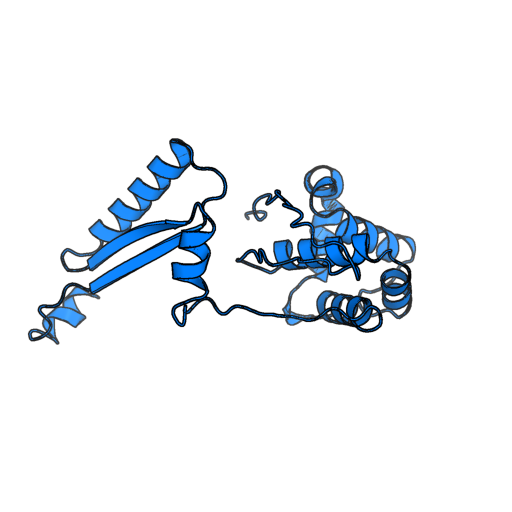TOM 1507 C CA . PHE A 1 178 ? 1.222 23.363 -14.779 1.00 30.83 178 PHE A CA 1
ATOM 1508 C C . PHE A 1 178 ? 0.915 22.452 -13.585 1.00 30.83 178 PHE A C 1
ATOM 1510 O O . PHE A 1 178 ? 1.478 21.369 -13.445 1.00 30.83 178 PHE A O 1
ATOM 1517 N N . ALA A 1 179 ? -0.022 22.872 -12.732 1.00 30.75 179 ALA A N 1
ATOM 1518 C CA . ALA A 1 179 ? -0.562 22.030 -11.671 1.00 30.75 179 ALA A CA 1
ATOM 1519 C C . ALA A 1 179 ? -1.790 21.279 -12.202 1.00 30.75 179 ALA A C 1
ATOM 1521 O O . ALA A 1 179 ? -2.867 21.855 -12.352 1.00 30.75 179 ALA A O 1
ATOM 1522 N N . LYS A 1 180 ? -1.645 19.980 -12.475 1.00 31.77 180 LYS A N 1
ATOM 1523 C CA . LYS A 1 180 ? -2.783 19.086 -12.716 1.00 31.77 180 LYS A CA 1
ATOM 1524 C C . LYS A 1 180 ? -2.830 18.048 -11.604 1.00 31.77 180 LYS A C 1
ATOM 1526 O O . LYS A 1 180 ? -1.889 17.281 -11.429 1.00 31.77 180 LYS A O 1
ATOM 1531 N N . VAL A 1 181 ? -3.935 18.019 -10.865 1.00 33.34 181 VAL A N 1
ATOM 1532 C CA . VAL A 1 181 ? -4.242 16.933 -9.929 1.00 33.34 181 VAL A CA 1
ATOM 1533 C C . VAL A 1 181 ? -4.527 15.691 -10.768 1.00 33.34 181 VAL A C 1
ATOM 1535 O O . VAL A 1 181 ? -5.551 15.613 -11.447 1.00 33.34 181 VAL A O 1
ATOM 1538 N N . VAL A 1 182 ? -3.595 14.740 -10.787 1.00 32.16 182 VAL A N 1
ATOM 1539 C CA . VAL A 1 182 ? -3.818 13.448 -11.438 1.00 32.16 182 VAL A CA 1
ATOM 1540 C C . VAL A 1 182 ? -4.456 12.524 -10.410 1.00 32.16 182 VAL A C 1
ATOM 1542 O O . VAL A 1 182 ? -3.804 12.041 -9.490 1.00 32.16 182 VAL A O 1
ATOM 1545 N N . PHE A 1 183 ? -5.755 12.286 -10.568 1.00 31.27 183 PHE A N 1
ATOM 1546 C CA . PHE A 1 183 ? -6.457 11.213 -9.872 1.00 31.27 183 PHE A CA 1
ATOM 1547 C C . PHE A 1 183 ? -5.861 9.870 -10.320 1.00 31.27 183 PHE A C 1
ATOM 1549 O O . PHE A 1 183 ? -6.089 9.446 -11.451 1.00 31.27 183 PHE A O 1
ATOM 1556 N N . GLN A 1 184 ? -5.117 9.185 -9.452 1.00 31.19 184 GLN A N 1
ATOM 1557 C CA . GLN A 1 184 ? -4.761 7.780 -9.665 1.00 31.19 184 GLN A CA 1
ATOM 1558 C C . GLN A 1 184 ? -5.662 6.905 -8.799 1.00 31.19 184 GLN A C 1
ATOM 1560 O O . GLN A 1 184 ? -5.408 6.625 -7.632 1.00 31.19 184 GLN A O 1
ATOM 1565 N N . LYS A 1 185 ? -6.778 6.505 -9.404 1.00 33.88 185 LYS A N 1
ATOM 1566 C CA . LYS A 1 185 ? -7.669 5.469 -8.896 1.00 33.88 185 LYS A CA 1
ATOM 1567 C C . LYS A 1 185 ? -7.026 4.128 -9.245 1.00 33.88 185 LYS A C 1
ATOM 1569 O O . LYS A 1 185 ? -6.918 3.865 -10.430 1.00 33.88 185 LYS A O 1
ATOM 1574 N N . HIS A 1 186 ? -6.604 3.334 -8.257 1.00 31.61 186 HIS A N 1
ATOM 1575 C CA . HIS A 1 186 ? -6.669 1.860 -8.236 1.00 31.61 186 HIS A CA 1
ATOM 1576 C C . HIS A 1 186 ? -6.026 1.310 -6.952 1.00 31.61 186 HIS A C 1
ATOM 1578 O O . HIS A 1 186 ? -4.822 1.410 -6.753 1.00 31.61 186 HIS A O 1
ATOM 1584 N N . LEU A 1 187 ? -6.842 0.683 -6.101 1.00 35.78 187 LEU A N 1
ATOM 1585 C CA . LEU A 1 187 ? -6.393 -0.180 -5.008 1.00 35.78 187 LEU A CA 1
ATOM 1586 C C . LEU A 1 187 ? -7.013 -1.550 -5.208 1.00 35.78 187 LEU A C 1
ATOM 1588 O O . LEU A 1 187 ? -8.233 -1.705 -5.127 1.00 35.78 187 LEU A O 1
ATOM 1592 N N . ILE A 1 188 ? -6.166 -2.532 -5.477 1.00 37.09 188 ILE A N 1
ATOM 1593 C CA . ILE A 1 188 ? -6.537 -3.941 -5.460 1.00 37.09 188 ILE A CA 1
ATOM 1594 C C . ILE A 1 188 ? -6.103 -4.486 -4.098 1.00 37.09 188 ILE A C 1
ATOM 1596 O O . ILE A 1 188 ? -5.021 -4.172 -3.610 1.00 37.09 188 ILE A O 1
ATOM 1600 N N . LYS A 1 189 ? -7.025 -5.204 -3.446 1.00 32.34 189 LYS A N 1
ATOM 1601 C CA . LYS A 1 189 ? -6.932 -5.672 -2.054 1.00 32.34 189 LYS A CA 1
ATOM 1602 C C . LYS A 1 189 ? -5.622 -6.417 -1.747 1.00 32.34 189 LYS A C 1
ATOM 1604 O O . LYS A 1 189 ? -5.103 -7.097 -2.631 1.00 32.34 189 LYS A O 1
ATOM 1609 N N . PRO A 1 190 ? -5.173 -6.402 -0.476 1.00 35.50 190 PRO A N 1
ATOM 1610 C CA . PRO A 1 190 ? -4.087 -7.259 -0.031 1.00 35.50 190 PRO A CA 1
ATOM 1611 C C . PRO A 1 190 ? -4.469 -8.734 -0.187 1.00 35.50 190 PRO A C 1
ATOM 1613 O O . PRO A 1 190 ? -5.618 -9.135 0.020 1.00 35.50 190 PRO A O 1
ATOM 1616 N N . ILE A 1 191 ? -3.469 -9.525 -0.558 1.00 38.94 191 ILE A N 1
ATOM 1617 C CA . ILE A 1 191 ? -3.531 -10.978 -0.672 1.00 38.94 191 ILE A CA 1
ATOM 1618 C C . ILE A 1 191 ? -3.752 -11.532 0.737 1.00 38.94 191 ILE A C 1
ATOM 1620 O O . ILE A 1 191 ? -2.848 -11.500 1.569 1.00 38.94 191 ILE A O 1
ATOM 1624 N N . GLY A 1 192 ? -4.972 -11.986 1.015 1.00 36.19 192 GLY A N 1
ATOM 1625 C CA . GLY A 1 192 ? -5.285 -12.705 2.247 1.00 36.19 192 GLY A CA 1
ATOM 1626 C C . GLY A 1 192 ? -4.671 -14.103 2.223 1.00 36.19 192 GLY A C 1
ATOM 1627 O O . GLY A 1 192 ? -4.682 -14.757 1.178 1.00 36.19 192 GLY A O 1
ATOM 1628 N N . TRP A 1 193 ? -4.130 -14.529 3.363 1.00 34.25 193 TRP A N 1
ATOM 1629 C CA . TRP A 1 193 ? -3.920 -15.944 3.681 1.00 34.25 193 TRP A CA 1
ATOM 1630 C C . TRP A 1 193 ? -5.190 -16.501 4.318 1.00 34.25 193 TRP A C 1
ATOM 1632 O O . TRP A 1 193 ? -5.829 -15.741 5.086 1.00 34.25 193 TRP A O 1
#

Organism: NCBI:txid45363